Protein AF-A0A3N9XPX1-F1 (afdb_monomer_lite)

InterPro domains:
  IPR000871 Beta-lactamase, class-A [PTHR35333] (6-201)
  IPR012338 Beta-lactamase/transpeptidase-like [G3DSA:3.40.710.10] (4-205)
  IPR012338 Beta-lactamase/transpeptidase-like [SSF56601] (4-201)
  IPR045155 Beta-lactamase class A, catalytic domain [PF13354] (28-200)

Organism: NCBI:txid709868

Foldseek 3Di:
DFDDDDKDQQALVCLLLLLLLLQLPDVVHPDDDDPVLLVLNLCCQQVVDVVSSVVSCVVCVHQVSSVVSCVQLVQPAFHGDSRRRRTIGGFVSLLSSVCLLPPPPGSHHPNSSCSSQVSQQNHDPVQCFFLNLLDDPAFPTKGKGKGKAQDVVLVRWMWIKMWIWIHGAQDIDTGIDTDISHPDPVVNSVVRSVVSNVVVVVVCVVCVPVHHDDD

Secondary structure (DSSP, 8-state):
-------EE-GGGHHHHHHHHHHHT-SSTTPPPPHHHHHHHHIIIII--HHHHHHHHHHTTTHHHHHHHHHHHT-SS-B--SSGGG-EE-HHHHHHHHHHHH-TTSSS-HHHHHHHHHHHHS--GGG--GGGGG--TT--EEEEEEEEEEEGGGTSEEEEEEEEEEE-SS-EEEEEEEEEEESSHHHHHHHHHHHHHHHHHHHHHHTTTS-PPP-

Radius of gyration: 16.58 Å; chains: 1; bounding box: 44×36×45 Å

Sequence (215 aa):
MTVGTKRFETASIVKVNILAALLLRQNPPGKALSSDIRRMAEDMIVSSDNDAAVSLWQRIEGSRGLAAANRAVGLRETKPNKHWGLTTTTAADQLRLLTALTSPTGPLTPPDRTFIMGLMNKVVPEQRWGVTAAREPGNRSIYVKNGWDTVDVDGGRWLVNSIGRIVEAGHDWLIAVLSDHHVSQKEGIRVVEKTATYVLKEMRAATAGDGPAQG

pLDDT: mean 94.94, std 9.02, range [35.56, 98.94]

Structure (mmCIF, N/CA/C/O backbone):
data_AF-A0A3N9XPX1-F1
#
_entry.id   AF-A0A3N9XPX1-F1
#
loop_
_atom_site.group_PDB
_atom_site.id
_atom_site.type_symbol
_atom_site.label_atom_id
_atom_site.label_alt_id
_atom_site.label_comp_id
_atom_site.label_asym_id
_atom_site.label_entity_id
_atom_site.label_seq_id
_atom_site.pdbx_PDB_ins_code
_atom_site.Cartn_x
_atom_site.Cartn_y
_atom_site.Cartn_z
_atom_site.occupancy
_atom_site.B_iso_or_equiv
_atom_site.auth_seq_id
_atom_site.auth_comp_id
_atom_site.auth_asym_id
_atom_site.auth_atom_id
_atom_site.pdbx_PDB_model_num
ATOM 1 N N . MET A 1 1 ? -15.527 -3.103 -7.653 1.00 68.00 1 MET A N 1
ATOM 2 C CA . MET A 1 1 ? -15.216 -3.814 -8.915 1.00 68.00 1 MET A CA 1
ATOM 3 C C . MET A 1 1 ? -13.752 -4.225 -8.895 1.00 68.00 1 MET A C 1
ATOM 5 O O . MET A 1 1 ? -12.935 -3.476 -8.376 1.00 68.00 1 MET A O 1
ATOM 9 N N . THR A 1 2 ? -13.410 -5.392 -9.433 1.00 77.75 2 THR A N 1
ATOM 10 C CA . THR A 1 2 ? -12.015 -5.767 -9.704 1.00 77.75 2 THR A CA 1
ATOM 11 C C . THR A 1 2 ? -11.947 -6.315 -11.118 1.00 77.75 2 THR A C 1
ATOM 13 O O . THR A 1 2 ? -12.822 -7.081 -11.511 1.00 77.75 2 THR A O 1
ATOM 16 N N . VAL A 1 3 ? -10.930 -5.915 -11.875 1.00 79.06 3 VAL A N 1
ATOM 17 C CA . VAL A 1 3 ? -10.690 -6.393 -13.238 1.00 79.06 3 VAL A CA 1
ATOM 18 C C . VAL A 1 3 ? -9.363 -7.138 -13.256 1.00 79.06 3 VAL A C 1
ATOM 20 O O . VAL A 1 3 ? -8.360 -6.633 -12.756 1.00 79.06 3 VAL A O 1
ATOM 23 N N . GLY A 1 4 ? -9.372 -8.340 -13.831 1.00 82.75 4 GLY A N 1
ATOM 24 C CA . GLY A 1 4 ? -8.201 -9.207 -13.924 1.00 82.75 4 GLY A CA 1
ATOM 25 C C . GLY A 1 4 ? -7.927 -10.043 -12.669 1.00 82.75 4 GLY A C 1
ATOM 26 O O . GLY A 1 4 ? -8.365 -9.742 -11.559 1.00 82.75 4 GLY A O 1
ATOM 27 N N . THR A 1 5 ? -7.181 -11.127 -12.873 1.00 89.19 5 THR A N 1
ATOM 28 C CA . THR A 1 5 ? -6.766 -12.090 -11.835 1.00 89.19 5 THR A CA 1
ATOM 29 C C . THR A 1 5 ? -5.250 -12.301 -11.806 1.00 89.19 5 THR A C 1
ATOM 31 O O . THR A 1 5 ? -4.750 -13.118 -11.032 1.00 89.19 5 THR A O 1
ATOM 34 N N . LYS A 1 6 ? -4.509 -11.561 -12.645 1.00 94.31 6 LYS A N 1
ATOM 35 C CA . LYS A 1 6 ? -3.048 -11.629 -12.733 1.00 94.31 6 LYS A CA 1
ATOM 36 C C . LYS A 1 6 ? -2.419 -11.270 -11.385 1.00 94.31 6 LYS A C 1
ATOM 38 O O . LYS A 1 6 ? -2.876 -10.355 -10.694 1.00 94.31 6 LYS A O 1
ATOM 43 N N . ARG A 1 7 ? -1.359 -12.000 -11.032 1.00 95.75 7 ARG A N 1
ATOM 44 C CA . ARG A 1 7 ? -0.487 -11.649 -9.913 1.00 95.75 7 ARG A CA 1
ATOM 45 C C . ARG A 1 7 ? 0.635 -10.733 -10.384 1.00 95.75 7 ARG A C 1
ATOM 47 O O . ARG A 1 7 ? 1.200 -10.958 -11.449 1.00 95.75 7 ARG A O 1
ATOM 54 N N . PHE A 1 8 ? 0.961 -9.755 -9.556 1.00 96.94 8 PHE A N 1
ATOM 55 C CA . PHE A 1 8 ? 2.047 -8.802 -9.760 1.00 96.94 8 PHE A CA 1
ATOM 56 C C . PHE A 1 8 ? 2.971 -8.857 -8.555 1.00 96.94 8 PHE A C 1
ATOM 58 O O . PHE A 1 8 ? 2.486 -9.038 -7.433 1.00 96.94 8 PHE A O 1
ATOM 65 N N . GLU A 1 9 ? 4.273 -8.681 -8.758 1.00 97.75 9 GLU A N 1
ATOM 66 C CA . GLU A 1 9 ? 5.163 -8.385 -7.637 1.00 97.75 9 GLU A CA 1
ATOM 67 C C . GLU A 1 9 ? 4.728 -7.072 -6.983 1.00 97.75 9 GLU A C 1
ATOM 69 O O . GLU A 1 9 ? 4.200 -6.161 -7.619 1.00 97.75 9 GLU A O 1
ATOM 74 N N . THR A 1 10 ? 4.868 -6.984 -5.672 1.00 98.44 10 THR A N 1
ATOM 75 C CA . THR A 1 10 ? 4.368 -5.839 -4.916 1.00 98.44 10 THR A CA 1
ATOM 76 C C . THR A 1 10 ? 5.283 -4.627 -5.015 1.00 98.44 10 THR A C 1
ATOM 78 O O . THR A 1 10 ? 4.807 -3.490 -4.910 1.00 98.44 10 THR A O 1
ATOM 81 N N . ALA A 1 11 ? 6.591 -4.850 -5.164 1.00 98.50 11 ALA A N 1
ATOM 82 C CA . ALA A 1 11 ? 7.601 -3.856 -4.833 1.00 98.50 11 ALA A CA 1
ATOM 83 C C . ALA A 1 11 ? 7.254 -3.202 -3.476 1.00 98.50 11 ALA A C 1
ATOM 85 O O . ALA A 1 11 ? 6.950 -3.888 -2.500 1.00 98.50 11 ALA A O 1
ATOM 86 N N . SER A 1 12 ? 7.229 -1.872 -3.388 1.00 98.75 12 SER A N 1
ATOM 87 C CA . SER A 1 12 ? 7.004 -1.170 -2.117 1.00 98.75 12 SER A CA 1
ATOM 88 C C . SER A 1 12 ? 5.555 -1.128 -1.597 1.00 98.75 12 SER A C 1
ATOM 90 O O . SER A 1 12 ? 5.365 -0.663 -0.472 1.00 98.75 12 SER A O 1
ATOM 92 N N . ILE A 1 13 ? 4.529 -1.626 -2.309 1.00 98.88 13 ILE A N 1
ATOM 93 C CA . ILE A 1 13 ? 3.158 -1.629 -1.739 1.00 98.88 13 ILE A CA 1
ATOM 94 C C . ILE A 1 13 ? 3.009 -2.637 -0.587 1.00 98.88 13 ILE A C 1
ATOM 96 O O . ILE A 1 13 ? 2.210 -2.421 0.323 1.00 98.88 13 ILE A O 1
ATOM 100 N N . VAL A 1 14 ? 3.836 -3.692 -0.547 1.00 98.88 14 VAL A N 1
ATOM 101 C CA . VAL A 1 14 ? 3.833 -4.685 0.546 1.00 98.88 14 VAL A CA 1
ATOM 102 C C . VAL A 1 14 ? 4.189 -4.081 1.898 1.00 98.88 14 VAL A C 1
ATOM 104 O O . VAL A 1 14 ? 3.824 -4.642 2.923 1.00 98.88 14 VAL A O 1
ATOM 107 N N . LYS A 1 15 ? 4.830 -2.909 1.936 1.00 98.94 15 LYS A N 1
ATOM 108 C CA . LYS A 1 15 ? 5.156 -2.201 3.181 1.00 98.94 15 LYS A CA 1
ATOM 109 C C . LYS A 1 15 ? 3.905 -1.891 4.013 1.00 98.94 15 LYS A C 1
ATOM 111 O O . LYS A 1 15 ? 3.951 -1.983 5.238 1.00 98.94 15 LYS A O 1
ATOM 116 N N . VAL A 1 16 ? 2.759 -1.649 3.367 1.00 98.94 16 VAL A N 1
ATOM 117 C CA . VAL A 1 16 ? 1.459 -1.529 4.055 1.00 98.94 16 VAL A CA 1
ATOM 118 C C . VAL A 1 16 ? 1.068 -2.855 4.717 1.00 98.94 16 VAL A C 1
ATOM 120 O O . VAL A 1 16 ? 0.662 -2.881 5.877 1.00 98.94 16 VAL A O 1
ATOM 123 N N . ASN A 1 17 ? 1.251 -3.973 4.012 1.00 98.75 17 ASN A N 1
ATOM 124 C CA . ASN A 1 17 ? 0.972 -5.315 4.522 1.00 98.75 17 ASN A CA 1
ATOM 125 C C . ASN A 1 17 ? 1.942 -5.720 5.651 1.00 98.75 17 ASN A C 1
ATOM 127 O O . ASN A 1 17 ? 1.509 -6.372 6.600 1.00 98.75 17 ASN A O 1
ATOM 131 N N . ILE A 1 18 ? 3.219 -5.323 5.579 1.00 98.94 18 ILE A N 1
ATOM 132 C CA . ILE A 1 18 ? 4.225 -5.526 6.638 1.00 98.94 18 ILE A CA 1
ATOM 133 C C . ILE A 1 18 ? 3.802 -4.792 7.906 1.00 98.94 18 ILE A C 1
ATOM 135 O O . ILE A 1 18 ? 3.804 -5.381 8.988 1.00 98.94 18 ILE A O 1
ATOM 139 N N . LEU A 1 19 ? 3.392 -3.527 7.780 1.00 98.88 19 LEU A N 1
ATOM 140 C CA . LEU A 1 19 ? 2.947 -2.748 8.929 1.00 98.88 19 LEU A CA 1
ATOM 141 C C . LEU A 1 19 ? 1.658 -3.315 9.540 1.00 98.88 19 LEU A C 1
ATOM 143 O O . LEU A 1 19 ? 1.575 -3.464 10.757 1.00 98.88 19 LEU A O 1
ATOM 147 N N . ALA A 1 20 ? 0.687 -3.712 8.713 1.00 98.75 20 ALA A N 1
ATOM 148 C CA . ALA A 1 20 ? -0.511 -4.403 9.189 1.00 98.75 20 ALA A CA 1
ATOM 149 C C . ALA A 1 20 ? -0.164 -5.712 9.920 1.00 98.75 20 ALA A C 1
ATOM 151 O O . ALA A 1 20 ? -0.702 -5.980 10.991 1.00 98.75 20 ALA A O 1
ATOM 152 N N . ALA A 1 21 ? 0.778 -6.501 9.392 1.00 98.75 21 ALA A N 1
ATOM 153 C CA . ALA A 1 21 ? 1.238 -7.732 10.027 1.00 98.75 21 ALA A CA 1
ATOM 154 C C . ALA A 1 21 ? 1.889 -7.482 11.393 1.00 98.75 21 ALA A C 1
ATOM 156 O O . ALA A 1 21 ? 1.670 -8.250 12.327 1.00 98.75 21 ALA A O 1
ATOM 157 N N . LEU A 1 22 ? 2.666 -6.407 11.528 1.00 98.62 22 LEU A N 1
ATOM 158 C CA . LEU A 1 22 ? 3.281 -6.019 12.794 1.00 98.62 22 LEU A CA 1
ATOM 159 C C . LEU A 1 22 ? 2.232 -5.685 13.861 1.00 98.62 22 LEU A C 1
ATOM 161 O O . LEU A 1 22 ? 2.364 -6.131 14.999 1.00 98.62 22 LEU A O 1
ATOM 165 N N . LEU A 1 23 ? 1.192 -4.934 13.491 1.00 98.56 23 LEU A N 1
ATOM 166 C CA . LEU A 1 23 ? 0.117 -4.534 14.404 1.00 98.56 23 LEU A CA 1
ATOM 167 C C . LEU A 1 23 ? -0.776 -5.721 14.794 1.00 98.56 23 LEU A C 1
ATOM 169 O O . LEU A 1 23 ? -1.052 -5.918 15.972 1.00 98.56 23 LEU A O 1
ATOM 173 N N . LEU A 1 24 ? -1.131 -6.592 13.842 1.00 98.06 24 LEU A N 1
ATOM 174 C CA . LEU A 1 24 ? -1.936 -7.797 14.105 1.00 98.06 24 LEU A CA 1
ATOM 175 C C . LEU A 1 24 ? -1.268 -8.799 15.059 1.00 98.06 24 LEU A C 1
ATOM 177 O O . LEU A 1 24 ? -1.943 -9.651 15.629 1.00 98.06 24 LEU A O 1
ATOM 181 N N . ARG A 1 25 ? 0.056 -8.727 15.226 1.00 95.88 25 ARG A N 1
ATOM 182 C CA . ARG A 1 25 ? 0.815 -9.595 16.139 1.00 95.88 25 ARG A CA 1
ATOM 183 C C . ARG A 1 25 ? 0.873 -9.071 17.572 1.00 95.88 25 ARG A C 1
ATOM 185 O O . ARG A 1 25 ? 1.449 -9.738 18.431 1.00 95.88 25 ARG A O 1
ATOM 192 N N . GLN A 1 26 ? 0.352 -7.877 17.837 1.00 95.00 26 GLN A N 1
ATOM 193 C CA . GLN A 1 26 ? 0.389 -7.304 19.173 1.00 95.00 26 GLN A CA 1
ATOM 194 C C . GLN A 1 26 ? -0.490 -8.093 20.141 1.00 95.00 26 GLN A C 1
ATOM 196 O O . GLN A 1 26 ? -1.633 -8.431 19.841 1.00 95.00 26 GLN A O 1
ATOM 201 N N . ASN A 1 27 ? 0.051 -8.339 21.331 1.00 90.50 27 ASN A N 1
ATOM 202 C CA . ASN A 1 27 ? -0.686 -8.899 22.450 1.00 90.50 27 ASN A CA 1
ATOM 203 C C . ASN A 1 27 ? -0.427 -8.036 23.704 1.00 90.50 27 ASN A C 1
ATOM 205 O O . ASN A 1 27 ? 0.726 -7.953 24.144 1.00 90.50 27 ASN A O 1
ATOM 209 N N . PRO A 1 28 ? -1.446 -7.360 24.265 1.00 92.56 28 PRO A N 1
ATOM 210 C CA . PRO A 1 28 ? -2.813 -7.257 23.742 1.00 92.56 28 PRO A CA 1
ATOM 211 C C . PRO A 1 28 ? -2.881 -6.487 22.400 1.00 92.56 28 PRO A C 1
ATOM 213 O O . PRO A 1 28 ? -1.976 -5.692 22.119 1.00 92.56 28 PRO A O 1
ATOM 216 N N . PRO A 1 29 ? -3.929 -6.694 21.576 1.00 92.62 29 PRO A N 1
ATOM 217 C CA . PRO A 1 29 ? -4.156 -5.921 20.350 1.00 92.62 29 PRO A CA 1
ATOM 218 C C . PRO A 1 29 ? -4.273 -4.411 20.609 1.00 92.62 29 PRO A C 1
ATOM 220 O O . PRO A 1 29 ? -4.786 -3.998 21.650 1.00 92.62 29 PRO A O 1
ATOM 223 N N . GLY A 1 30 ? -3.826 -3.579 19.662 1.00 90.69 30 GLY A N 1
ATOM 224 C CA . GLY A 1 30 ? -3.916 -2.114 19.752 1.00 90.69 30 GLY A CA 1
ATOM 225 C C . GLY A 1 30 ? -2.952 -1.474 20.757 1.00 90.69 30 GLY A C 1
ATOM 226 O O . GLY A 1 30 ? -3.077 -0.290 21.085 1.00 90.69 30 GLY A O 1
ATOM 227 N N . LYS A 1 31 ? -1.978 -2.237 21.267 1.00 92.69 31 LYS A N 1
ATOM 228 C CA . LYS A 1 31 ? -0.920 -1.712 22.132 1.00 92.69 31 LYS A CA 1
ATOM 229 C C . LYS A 1 31 ? -0.096 -0.674 21.366 1.00 92.69 31 LYS A C 1
ATOM 231 O O . LYS A 1 31 ? 0.306 -0.880 20.225 1.00 92.69 31 LYS A O 1
ATOM 236 N N . ALA A 1 32 ? 0.244 0.439 22.010 1.00 90.44 32 ALA A N 1
ATOM 237 C CA . ALA A 1 32 ? 1.127 1.417 21.385 1.00 90.44 32 ALA A CA 1
ATOM 238 C C . ALA A 1 32 ? 2.494 0.790 21.034 1.00 90.44 32 ALA A C 1
ATOM 240 O O . ALA A 1 32 ? 3.163 0.194 21.881 1.00 90.44 32 ALA A O 1
ATOM 241 N N . LEU A 1 33 ? 2.910 0.943 19.773 1.00 95.50 33 LEU A N 1
ATOM 242 C CA . LEU A 1 33 ? 4.276 0.648 19.338 1.00 95.50 33 LEU A CA 1
ATOM 243 C C . LEU A 1 33 ? 5.271 1.576 20.051 1.00 95.50 33 LEU A C 1
ATOM 245 O O . LEU A 1 33 ? 4.953 2.741 20.300 1.00 95.50 33 LEU A O 1
ATOM 249 N N . SER A 1 34 ? 6.481 1.080 20.328 1.00 96.81 34 SER A N 1
ATOM 250 C CA . SER A 1 34 ? 7.561 1.929 20.842 1.00 96.81 34 SER A CA 1
ATOM 251 C C . SER A 1 34 ? 7.915 3.034 19.842 1.00 96.81 34 SER A C 1
ATOM 253 O O . SER A 1 34 ? 7.663 2.906 18.640 1.00 96.81 34 SER A O 1
ATOM 255 N N . SER A 1 35 ? 8.524 4.113 20.335 1.00 97.62 35 SER A N 1
ATOM 256 C CA . SER A 1 35 ? 8.960 5.253 19.518 1.00 97.62 35 SER A CA 1
ATOM 257 C C . SER A 1 35 ? 9.829 4.827 18.331 1.00 97.62 35 SER A C 1
ATOM 259 O O . SER A 1 35 ? 9.584 5.268 17.212 1.00 97.62 35 SER A O 1
ATOM 261 N N . ASP A 1 36 ? 10.780 3.915 18.542 1.00 98.19 36 ASP A N 1
ATOM 262 C CA . ASP A 1 36 ? 11.659 3.425 17.474 1.00 98.19 36 ASP A CA 1
ATOM 263 C C . ASP A 1 36 ? 10.908 2.654 16.390 1.00 98.19 36 ASP A C 1
ATOM 265 O O . ASP A 1 36 ? 11.167 2.834 15.203 1.00 98.19 36 ASP A O 1
ATOM 269 N N . ILE A 1 37 ? 9.944 1.813 16.779 1.00 98.38 37 ILE A N 1
ATOM 270 C CA . ILE A 1 37 ? 9.145 1.063 15.807 1.00 98.38 37 ILE A CA 1
ATOM 271 C C . ILE A 1 37 ? 8.214 2.003 15.040 1.00 98.38 37 ILE A C 1
ATOM 273 O O . ILE A 1 37 ? 8.016 1.817 13.841 1.00 98.38 37 ILE A O 1
ATOM 277 N N . ARG A 1 38 ? 7.674 3.033 15.701 1.00 98.62 38 ARG A N 1
ATOM 278 C CA . ARG A 1 38 ? 6.880 4.070 15.033 1.00 98.62 38 ARG A CA 1
ATOM 279 C C . ARG A 1 38 ? 7.703 4.855 14.018 1.00 98.62 38 ARG A C 1
ATOM 281 O O . ARG A 1 38 ? 7.211 5.040 12.913 1.00 98.62 38 ARG A O 1
ATOM 288 N N . ARG A 1 39 ? 8.937 5.242 14.361 1.00 98.75 39 ARG A N 1
ATOM 289 C CA . ARG A 1 39 ? 9.862 5.919 13.438 1.00 98.75 39 ARG A CA 1
ATOM 290 C C . ARG A 1 39 ? 10.163 5.051 12.216 1.00 98.75 39 ARG A C 1
ATOM 292 O O . ARG A 1 39 ? 9.936 5.491 11.103 1.00 98.75 39 ARG A O 1
ATOM 299 N N . MET A 1 40 ? 10.525 3.779 12.416 1.00 98.88 40 MET A N 1
ATOM 300 C CA . MET A 1 40 ? 10.728 2.848 11.294 1.00 98.88 40 MET A CA 1
ATOM 301 C C . MET A 1 40 ? 9.464 2.669 10.440 1.00 98.88 40 MET A C 1
ATOM 303 O O . MET A 1 40 ? 9.548 2.566 9.222 1.00 98.88 40 MET A O 1
ATOM 307 N N . ALA A 1 41 ? 8.279 2.615 11.052 1.00 98.88 41 ALA A N 1
ATOM 308 C CA . ALA A 1 41 ? 7.030 2.522 10.300 1.00 98.88 41 ALA A CA 1
ATOM 309 C C . ALA A 1 41 ? 6.769 3.793 9.479 1.00 98.88 41 ALA A C 1
ATOM 311 O O . ALA A 1 41 ? 6.312 3.695 8.340 1.00 98.88 41 ALA A O 1
ATOM 312 N N . GLU A 1 42 ? 7.076 4.962 10.041 1.00 98.88 42 GLU A N 1
ATOM 313 C CA . GLU A 1 42 ? 7.002 6.245 9.351 1.00 98.88 42 GLU A CA 1
ATOM 314 C C . GLU A 1 42 ? 7.962 6.287 8.163 1.00 98.88 42 GLU A C 1
ATOM 316 O O . GLU A 1 42 ? 7.485 6.439 7.043 1.00 98.88 42 GLU A O 1
ATOM 321 N N . ASP A 1 43 ? 9.253 6.020 8.360 1.00 98.88 43 ASP A N 1
ATOM 322 C CA . ASP A 1 43 ? 10.254 5.982 7.284 1.00 98.88 43 ASP A CA 1
ATOM 323 C C . ASP A 1 43 ? 9.850 4.979 6.181 1.00 98.88 43 ASP A C 1
ATOM 325 O O . ASP A 1 43 ? 9.818 5.287 4.986 1.00 98.88 43 ASP A O 1
ATOM 329 N N . MET A 1 44 ? 9.416 3.778 6.575 1.00 98.88 44 MET A N 1
ATOM 330 C CA . MET A 1 44 ? 8.988 2.738 5.640 1.00 98.88 44 MET A CA 1
ATOM 331 C C . MET A 1 44 ? 7.757 3.145 4.810 1.00 98.88 44 MET A C 1
ATOM 333 O O . MET A 1 44 ? 7.653 2.769 3.642 1.00 98.88 44 MET A O 1
ATOM 337 N N . ILE A 1 45 ? 6.781 3.855 5.377 1.00 98.94 45 ILE A N 1
ATOM 338 C CA . ILE A 1 45 ? 5.548 4.200 4.652 1.00 98.94 45 ILE A CA 1
ATOM 339 C C . ILE A 1 45 ? 5.675 5.541 3.930 1.00 98.94 45 ILE A C 1
ATOM 341 O O . ILE A 1 45 ? 5.322 5.615 2.753 1.00 98.94 45 ILE A O 1
ATOM 345 N N . VAL A 1 46 ? 6.176 6.571 4.614 1.00 98.88 46 VAL A N 1
ATOM 346 C CA . VAL A 1 46 ? 6.165 7.972 4.175 1.00 98.88 46 VAL A CA 1
ATOM 347 C C . VAL A 1 46 ? 7.206 8.239 3.094 1.00 98.88 46 VAL A C 1
ATOM 349 O O . VAL A 1 46 ? 6.861 8.822 2.066 1.00 98.88 46 VAL A O 1
ATOM 352 N N . SER A 1 47 ? 8.447 7.789 3.290 1.00 98.50 47 SER A N 1
ATOM 353 C CA . SER A 1 47 ? 9.544 7.935 2.320 1.00 98.50 47 SER A CA 1
ATOM 354 C C . SER A 1 47 ? 9.873 6.632 1.591 1.00 98.50 47 SER A C 1
ATOM 356 O O . SER A 1 47 ? 10.654 6.634 0.640 1.00 98.50 47 SER A O 1
ATOM 358 N N . SER A 1 48 ? 9.212 5.526 1.951 1.00 98.56 48 SER A N 1
ATOM 359 C CA . SER A 1 48 ? 9.442 4.212 1.348 1.00 98.56 48 SER A CA 1
ATOM 360 C C . SER A 1 48 ? 10.840 3.658 1.637 1.00 98.56 48 SER A C 1
ATOM 362 O O . SER A 1 48 ? 11.375 2.914 0.814 1.00 98.56 48 SER A O 1
ATOM 364 N N . ASP A 1 49 ? 11.396 3.960 2.811 1.00 98.81 49 ASP A N 1
ATOM 365 C CA . ASP A 1 49 ? 12.711 3.490 3.247 1.00 98.81 49 ASP A CA 1
ATOM 366 C C . ASP A 1 49 ? 12.800 1.949 3.269 1.00 98.81 49 ASP A C 1
ATOM 368 O O . ASP A 1 49 ? 11.882 1.251 3.721 1.00 98.81 49 ASP A O 1
ATOM 372 N N . ASN A 1 50 ? 13.885 1.406 2.713 1.00 98.69 50 ASN A N 1
ATOM 373 C CA . ASN A 1 50 ? 14.082 -0.037 2.568 1.00 98.69 50 ASN A CA 1
ATOM 374 C C . ASN A 1 50 ? 14.722 -0.679 3.804 1.00 98.69 50 ASN A C 1
ATOM 376 O O . ASN A 1 50 ? 14.386 -1.822 4.115 1.00 98.69 50 ASN A O 1
ATOM 380 N N . ASP A 1 51 ? 15.578 0.031 4.535 1.00 98.75 51 ASP A N 1
ATOM 381 C CA . ASP A 1 51 ? 16.257 -0.497 5.723 1.00 98.75 51 ASP A CA 1
ATOM 382 C C . ASP A 1 51 ? 15.280 -0.610 6.898 1.00 98.75 51 ASP A C 1
ATOM 384 O O . ASP A 1 51 ? 15.235 -1.622 7.611 1.00 98.75 51 ASP A O 1
ATOM 388 N N . ALA A 1 52 ? 14.396 0.378 7.034 1.00 98.88 52 ALA A N 1
ATOM 389 C CA . ALA A 1 52 ? 13.244 0.322 7.916 1.00 98.88 52 ALA A CA 1
ATOM 390 C C . ALA A 1 52 ? 12.318 -0.843 7.535 1.00 98.88 52 ALA A C 1
ATOM 392 O O . ALA A 1 52 ? 11.872 -1.594 8.407 1.00 98.88 52 ALA A O 1
ATOM 393 N N . ALA A 1 53 ? 12.082 -1.067 6.236 1.00 98.81 53 ALA A N 1
ATOM 394 C CA . ALA A 1 53 ? 11.281 -2.196 5.771 1.00 98.81 53 ALA A CA 1
ATOM 395 C C . ALA A 1 53 ? 11.911 -3.549 6.113 1.00 98.81 53 ALA A C 1
ATOM 397 O O . ALA A 1 53 ? 11.206 -4.434 6.593 1.00 98.81 53 ALA A O 1
ATOM 398 N N . VAL A 1 54 ? 13.226 -3.711 5.932 1.00 98.75 54 VAL A N 1
ATOM 399 C CA . VAL A 1 54 ? 13.963 -4.921 6.333 1.00 98.75 54 VAL A CA 1
ATOM 400 C C . VAL A 1 54 ? 13.858 -5.142 7.841 1.00 98.75 54 VAL A C 1
ATOM 402 O O . VAL A 1 54 ? 13.549 -6.252 8.281 1.00 98.75 54 VAL A O 1
ATOM 405 N N . SER A 1 55 ? 14.033 -4.088 8.636 1.00 98.75 55 SER A N 1
ATOM 406 C CA . SER A 1 55 ? 13.943 -4.156 10.097 1.00 98.75 55 SER A CA 1
ATOM 407 C C . SER A 1 55 ? 12.551 -4.593 10.568 1.00 98.75 55 SER A C 1
ATOM 409 O O . SER A 1 55 ? 12.412 -5.467 11.430 1.00 98.75 55 SER A O 1
ATOM 411 N N . LEU A 1 56 ? 11.489 -4.034 9.982 1.00 98.81 56 LEU A N 1
ATOM 412 C CA . LEU A 1 56 ? 10.111 -4.408 10.312 1.00 98.81 56 LEU A CA 1
ATOM 413 C C . LEU A 1 56 ? 9.722 -5.783 9.744 1.00 98.81 56 LEU A C 1
ATOM 415 O O . LEU A 1 56 ? 9.005 -6.534 10.407 1.00 98.81 56 LEU A O 1
ATOM 419 N N . TRP A 1 57 ? 10.244 -6.160 8.575 1.00 98.81 57 TRP A N 1
ATOM 420 C CA . TRP A 1 57 ? 10.096 -7.493 7.985 1.00 98.81 57 TRP A CA 1
ATOM 421 C C . TRP A 1 57 ? 10.644 -8.587 8.905 1.00 98.81 57 TRP A C 1
ATOM 423 O O . TRP A 1 57 ? 9.976 -9.589 9.160 1.00 98.81 57 TRP A O 1
ATOM 433 N N . GLN A 1 58 ? 11.835 -8.382 9.468 1.00 98.44 58 GLN A N 1
ATOM 434 C CA . GLN A 1 58 ? 12.431 -9.316 10.425 1.00 98.44 58 GLN A CA 1
ATOM 435 C C . GLN A 1 58 ? 11.594 -9.435 11.704 1.00 98.44 58 GLN A C 1
ATOM 437 O O . GLN A 1 58 ? 11.394 -10.538 12.208 1.00 98.44 58 GLN A O 1
ATOM 442 N N . ARG A 1 59 ? 11.029 -8.325 12.196 1.00 98.06 59 ARG A N 1
ATOM 443 C CA . ARG A 1 59 ? 10.168 -8.312 13.395 1.00 98.06 59 ARG A CA 1
ATOM 444 C C . ARG A 1 59 ? 8.869 -9.088 13.228 1.00 98.06 59 ARG A C 1
ATOM 446 O O . ARG A 1 59 ? 8.360 -9.628 14.208 1.00 98.06 59 ARG A O 1
ATOM 453 N N . ILE A 1 60 ? 8.336 -9.166 12.010 1.00 98.44 60 ILE A N 1
ATOM 454 C CA . ILE A 1 60 ? 7.198 -10.042 11.716 1.00 98.44 60 ILE A CA 1
ATOM 455 C C . ILE A 1 60 ? 7.635 -11.481 11.417 1.00 98.44 60 ILE A C 1
ATOM 457 O O . ILE A 1 60 ? 6.788 -12.304 11.102 1.00 98.44 60 ILE A O 1
ATOM 461 N N . GLU A 1 61 ? 8.916 -11.828 11.556 1.00 98.38 61 GLU A N 1
ATOM 462 C CA . GLU A 1 61 ? 9.469 -13.150 11.221 1.00 98.38 61 GLU A CA 1
ATOM 463 C C . GLU A 1 61 ? 9.334 -13.465 9.720 1.00 98.38 61 GLU A C 1
ATOM 465 O O . GLU A 1 61 ? 9.052 -14.593 9.300 1.00 98.38 61 GLU A O 1
ATOM 470 N N . GLY A 1 62 ? 9.503 -12.422 8.906 1.00 98.50 62 GLY A N 1
ATOM 471 C CA . GLY A 1 62 ? 9.498 -12.462 7.454 1.00 98.50 62 GLY A CA 1
ATOM 472 C C . GLY A 1 62 ? 8.224 -13.055 6.856 1.00 98.50 62 GLY A C 1
ATOM 473 O O . GLY A 1 62 ? 7.102 -12.756 7.280 1.00 98.50 62 GLY A O 1
ATOM 474 N N . SER A 1 63 ? 8.402 -13.943 5.874 1.00 98.62 63 SER A N 1
ATOM 475 C CA . SER A 1 63 ? 7.306 -14.554 5.116 1.00 98.62 63 SER A CA 1
ATOM 476 C C . SER A 1 63 ? 6.278 -15.248 6.001 1.00 98.62 63 SER A C 1
ATOM 478 O O . SER A 1 63 ? 5.097 -15.277 5.656 1.00 98.62 63 SER A O 1
ATOM 480 N N . ARG A 1 64 ? 6.696 -15.791 7.154 1.00 98.50 64 ARG A N 1
ATOM 481 C CA . ARG A 1 64 ? 5.790 -16.490 8.069 1.00 98.50 64 ARG A CA 1
ATOM 482 C C . ARG A 1 64 ? 4.787 -15.534 8.710 1.00 98.50 64 ARG A C 1
ATOM 484 O O . ARG A 1 64 ? 3.598 -15.855 8.733 1.00 98.50 64 ARG A O 1
ATOM 491 N N . GLY A 1 65 ? 5.228 -14.377 9.206 1.00 98.62 65 GLY A N 1
ATOM 492 C CA . GLY A 1 65 ? 4.297 -13.393 9.760 1.00 98.62 65 GLY A CA 1
ATOM 493 C C . GLY A 1 65 ? 3.462 -12.711 8.701 1.00 98.62 65 GLY A C 1
ATOM 494 O O . GLY A 1 65 ? 2.274 -12.508 8.939 1.00 98.62 65 GLY A O 1
ATOM 495 N N . LEU A 1 66 ? 4.025 -12.436 7.519 1.00 98.81 66 LEU A N 1
ATOM 496 C CA . LEU A 1 66 ? 3.223 -11.899 6.420 1.00 98.81 66 LEU A CA 1
ATOM 497 C C . LEU A 1 66 ? 2.124 -12.896 6.019 1.00 98.81 66 LEU A C 1
ATOM 499 O O . LEU A 1 66 ? 0.967 -12.515 5.910 1.00 98.81 66 LEU A O 1
ATOM 503 N N . ALA A 1 67 ? 2.438 -14.192 5.910 1.00 98.81 67 ALA A N 1
ATOM 504 C CA . ALA A 1 67 ? 1.441 -15.229 5.633 1.00 98.81 67 ALA A CA 1
ATOM 505 C C . ALA A 1 67 ? 0.359 -15.326 6.723 1.00 98.81 67 ALA A C 1
ATOM 507 O O . ALA A 1 67 ? -0.809 -15.555 6.410 1.00 98.81 67 ALA A O 1
ATOM 508 N N . ALA A 1 68 ? 0.725 -15.169 8.000 1.00 98.56 68 ALA A N 1
ATOM 509 C CA . ALA A 1 68 ? -0.239 -15.148 9.099 1.00 98.56 68 ALA A CA 1
ATOM 510 C C . ALA A 1 68 ? -1.183 -13.940 9.009 1.00 98.56 68 ALA A C 1
ATOM 512 O O . ALA A 1 68 ? -2.398 -14.109 9.110 1.00 98.56 68 ALA A O 1
ATOM 513 N N . ALA A 1 69 ? -0.643 -12.753 8.733 1.00 98.56 69 ALA A N 1
ATOM 514 C CA . ALA A 1 69 ? -1.434 -11.548 8.511 1.00 98.56 69 ALA A CA 1
ATOM 515 C C . ALA A 1 69 ? -2.350 -11.679 7.286 1.00 98.56 69 ALA A C 1
ATOM 517 O O . ALA A 1 69 ? -3.527 -11.340 7.361 1.00 98.56 69 ALA A O 1
ATOM 518 N N . ASN A 1 70 ? -1.850 -12.257 6.189 1.00 98.69 70 ASN A N 1
ATOM 519 C CA . ASN A 1 70 ? -2.640 -12.516 4.987 1.00 98.69 70 ASN A CA 1
ATOM 520 C C . ASN A 1 70 ? -3.854 -13.396 5.298 1.00 98.69 70 ASN A C 1
ATOM 522 O O . ASN A 1 70 ? -4.949 -13.102 4.830 1.00 98.69 70 ASN A O 1
ATOM 526 N N . ARG A 1 71 ? -3.703 -14.432 6.136 1.00 98.50 71 ARG A N 1
ATOM 527 C CA . ARG A 1 71 ? -4.841 -15.252 6.585 1.00 98.50 71 ARG A CA 1
ATOM 528 C C . ARG A 1 71 ? -5.838 -14.454 7.425 1.00 98.50 71 ARG A C 1
ATOM 530 O O . ARG A 1 71 ? -7.031 -14.578 7.183 1.00 98.50 71 ARG A O 1
ATOM 537 N N . ALA A 1 72 ? -5.361 -13.633 8.360 1.00 97.62 72 ALA A N 1
ATOM 538 C CA . ALA A 1 72 ? -6.221 -12.816 9.220 1.00 97.62 72 ALA A CA 1
ATOM 539 C C . ALA A 1 72 ? -7.020 -11.758 8.436 1.00 97.62 72 ALA A C 1
ATOM 541 O O . ALA A 1 72 ? -8.178 -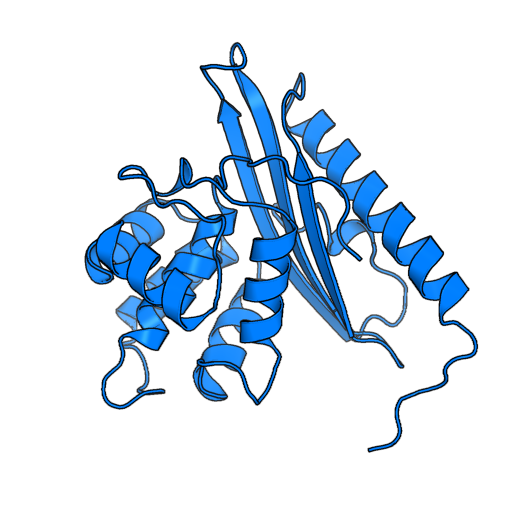11.503 8.745 1.00 97.62 72 ALA A O 1
ATOM 542 N N . VAL A 1 73 ? -6.414 -11.165 7.404 1.00 97.75 73 VAL A N 1
ATOM 543 C CA . VAL A 1 73 ? -7.037 -10.144 6.540 1.00 97.75 73 VAL A CA 1
ATOM 544 C C . VAL A 1 73 ? -7.854 -10.767 5.396 1.00 97.75 73 VAL A C 1
ATOM 546 O O . VAL A 1 73 ? -8.734 -10.122 4.834 1.00 97.75 73 VAL A O 1
ATOM 549 N N . GLY A 1 74 ? -7.591 -12.027 5.039 1.00 97.88 74 GLY A N 1
ATOM 550 C CA . GLY A 1 74 ? -8.243 -12.709 3.918 1.00 97.88 74 GLY A CA 1
ATOM 551 C C . GLY A 1 74 ? -7.577 -12.470 2.556 1.00 97.88 74 GLY A C 1
ATOM 552 O O . GLY A 1 74 ? -8.251 -12.547 1.529 1.00 97.88 74 GLY A O 1
ATOM 553 N N . LEU A 1 75 ? -6.266 -12.205 2.528 1.00 98.25 75 LEU A N 1
ATOM 554 C CA . LEU A 1 75 ? -5.453 -12.049 1.315 1.00 98.25 75 LEU A CA 1
ATOM 555 C C . LEU A 1 75 ? -5.053 -13.424 0.759 1.00 98.25 75 LEU A C 1
ATOM 557 O O . LEU A 1 75 ? -3.995 -13.969 1.082 1.00 98.25 75 LEU A O 1
ATOM 561 N N . ARG A 1 76 ? -5.943 -14.034 -0.027 1.00 96.06 76 ARG A N 1
ATOM 562 C CA . ARG A 1 76 ? -5.820 -15.436 -0.477 1.00 96.06 76 ARG A CA 1
ATOM 563 C C . ARG A 1 76 ? -4.773 -15.621 -1.576 1.00 96.06 76 ARG A C 1
ATOM 565 O O . ARG A 1 76 ? -4.119 -16.667 -1.663 1.00 96.06 76 ARG A O 1
ATOM 572 N N . GLU A 1 77 ? -4.585 -14.589 -2.384 1.00 97.81 77 GLU A N 1
ATOM 573 C CA . GLU A 1 77 ? -3.750 -14.598 -3.579 1.00 97.81 77 GLU A CA 1
ATOM 574 C C . GLU A 1 77 ? -2.384 -13.947 -3.365 1.00 97.81 77 GLU A C 1
ATOM 576 O O . GLU A 1 77 ? -1.491 -14.143 -4.189 1.00 97.81 77 GLU A O 1
ATOM 581 N N . THR A 1 78 ? -2.201 -13.240 -2.249 1.00 98.56 78 THR A N 1
ATOM 582 C CA . THR A 1 78 ? -0.925 -12.650 -1.850 1.00 98.56 78 THR A CA 1
ATOM 583 C C . THR A 1 78 ? 0.028 -13.724 -1.335 1.00 98.56 78 THR A C 1
ATOM 585 O O . THR A 1 78 ? -0.218 -14.343 -0.294 1.00 98.56 78 THR A O 1
ATOM 588 N N . LYS A 1 79 ? 1.132 -13.949 -2.055 1.00 98.56 79 LYS A N 1
ATOM 589 C CA . LYS A 1 79 ? 2.137 -14.977 -1.749 1.00 98.56 79 LYS A CA 1
ATOM 590 C C . LYS A 1 79 ? 3.450 -14.323 -1.300 1.00 98.56 79 LYS A C 1
ATOM 592 O O . LYS A 1 79 ? 4.131 -13.726 -2.137 1.00 98.56 79 LYS A O 1
ATOM 597 N N . PRO A 1 80 ? 3.808 -14.421 -0.004 1.00 98.50 80 PRO A N 1
ATOM 598 C CA . PRO A 1 80 ? 5.050 -13.859 0.518 1.00 98.50 80 PRO A CA 1
ATOM 599 C C . PRO A 1 80 ? 6.291 -14.446 -0.153 1.00 98.50 80 PRO A C 1
ATOM 601 O O . PRO A 1 80 ? 6.369 -15.654 -0.378 1.00 98.50 80 PRO A O 1
ATOM 604 N N . ASN A 1 81 ? 7.291 -13.601 -0.381 1.00 97.94 81 ASN A N 1
ATOM 605 C CA . ASN A 1 81 ? 8.623 -13.997 -0.828 1.00 97.94 81 ASN A CA 1
ATOM 606 C C . ASN A 1 81 ? 9.658 -13.655 0.257 1.00 97.94 81 ASN A C 1
ATOM 608 O O . ASN A 1 81 ? 9.462 -12.712 1.021 1.00 97.94 81 ASN A O 1
ATOM 612 N N . LYS A 1 82 ? 10.760 -14.417 0.335 1.00 96.31 82 LYS A N 1
ATOM 613 C CA . LYS A 1 82 ? 11.869 -14.140 1.270 1.00 96.31 82 LYS A CA 1
ATOM 614 C C . LYS A 1 82 ? 12.440 -12.727 1.083 1.00 96.31 82 LYS A C 1
ATOM 616 O O . LYS A 1 82 ? 12.812 -12.086 2.064 1.00 96.31 82 LYS A O 1
ATOM 621 N N . HIS A 1 83 ? 12.453 -12.245 -0.159 1.00 96.25 83 HIS A N 1
ATOM 622 C CA . HIS A 1 83 ? 12.685 -10.851 -0.506 1.00 96.25 83 HIS A CA 1
ATOM 623 C C . HIS A 1 83 ? 11.328 -10.157 -0.537 1.00 96.25 83 HIS A C 1
ATOM 625 O O . HIS A 1 83 ? 10.542 -10.381 -1.454 1.00 96.25 83 HIS A O 1
ATOM 631 N N . TRP A 1 84 ? 11.036 -9.346 0.481 1.00 97.69 84 TRP A N 1
ATOM 632 C CA . TRP A 1 84 ? 9.692 -8.812 0.714 1.00 97.69 84 TRP A CA 1
ATOM 633 C C . TRP A 1 84 ? 9.077 -8.141 -0.526 1.00 97.69 84 TRP A C 1
ATOM 635 O O . TRP A 1 84 ? 7.892 -8.348 -0.776 1.00 97.69 84 TRP A O 1
ATOM 645 N N . GLY A 1 85 ? 9.870 -7.420 -1.331 1.00 96.12 85 GLY A N 1
ATOM 646 C CA . GLY A 1 85 ? 9.402 -6.714 -2.534 1.00 96.12 85 GLY A CA 1
ATOM 647 C C . GLY A 1 85 ? 8.903 -7.640 -3.645 1.00 96.12 85 GLY A C 1
ATOM 648 O O . GLY A 1 85 ? 7.937 -7.304 -4.330 1.00 96.12 85 GLY A O 1
ATOM 649 N N . LEU A 1 86 ? 9.473 -8.847 -3.729 1.00 97.44 86 LEU A N 1
ATOM 650 C CA . LEU A 1 86 ? 9.087 -9.906 -4.669 1.00 97.44 86 LEU A CA 1
ATOM 651 C C . LEU A 1 86 ? 7.865 -10.710 -4.187 1.00 97.44 86 LEU A C 1
ATOM 653 O O . LEU A 1 86 ? 7.509 -11.736 -4.769 1.00 97.44 86 LEU A O 1
ATOM 657 N N . THR A 1 87 ? 7.228 -10.296 -3.084 1.00 98.56 87 THR A N 1
ATOM 658 C CA . THR A 1 87 ? 5.900 -10.805 -2.716 1.00 98.56 87 THR A CA 1
ATOM 659 C C . THR A 1 87 ? 4.965 -10.548 -3.886 1.00 98.56 87 THR A C 1
ATOM 661 O O . THR A 1 87 ? 4.963 -9.455 -4.440 1.00 98.56 87 THR A O 1
ATOM 664 N N . THR A 1 88 ? 4.156 -11.533 -4.266 1.00 98.56 88 THR A N 1
ATOM 665 C CA . THR A 1 88 ? 3.171 -11.341 -5.337 1.00 98.56 88 THR A CA 1
ATOM 666 C C . THR A 1 88 ? 1.783 -11.126 -4.759 1.00 98.56 88 THR A C 1
ATOM 668 O O . THR A 1 88 ? 1.468 -11.647 -3.691 1.00 98.56 88 THR A O 1
ATOM 671 N N . THR A 1 89 ? 0.942 -10.350 -5.436 1.00 98.75 89 THR A N 1
ATOM 672 C CA . THR A 1 89 ? -0.430 -10.038 -5.010 1.00 98.75 89 THR A CA 1
ATOM 673 C C . THR A 1 89 ? -1.352 -9.805 -6.206 1.00 98.75 89 THR A C 1
ATOM 675 O O . THR A 1 89 ? -0.901 -9.786 -7.346 1.00 98.75 89 THR A O 1
ATOM 678 N N . THR A 1 90 ? -2.646 -9.614 -5.954 1.00 98.56 90 THR A N 1
ATOM 679 C CA . THR A 1 90 ? -3.650 -9.233 -6.959 1.00 98.56 90 THR A CA 1
ATOM 680 C C . THR A 1 90 ? -4.317 -7.919 -6.566 1.00 98.56 90 THR A C 1
ATOM 682 O O . THR A 1 90 ? -4.336 -7.555 -5.389 1.00 98.56 90 THR A O 1
ATOM 685 N N . ALA A 1 91 ? -4.941 -7.229 -7.526 1.00 98.19 91 ALA A N 1
ATOM 686 C CA . ALA A 1 91 ? -5.725 -6.029 -7.230 1.00 98.19 91 ALA A CA 1
ATOM 687 C C . ALA A 1 91 ? -6.862 -6.315 -6.225 1.00 98.19 91 ALA A C 1
ATOM 689 O O . ALA A 1 91 ? -7.125 -5.500 -5.345 1.00 98.19 91 ALA A O 1
ATOM 690 N N . ALA A 1 92 ? -7.483 -7.502 -6.295 1.00 98.31 92 ALA A N 1
ATOM 691 C CA . ALA A 1 92 ? -8.521 -7.926 -5.353 1.00 98.31 92 ALA A CA 1
ATOM 692 C C . ALA A 1 92 ? -8.003 -7.996 -3.909 1.00 98.31 92 ALA A C 1
ATOM 694 O O . ALA A 1 92 ? -8.670 -7.541 -2.983 1.00 98.31 92 ALA A O 1
ATOM 695 N N . ASP A 1 93 ? -6.811 -8.556 -3.707 1.00 98.69 93 ASP A N 1
ATOM 696 C CA . ASP A 1 93 ? -6.209 -8.641 -2.378 1.00 98.69 93 ASP A CA 1
ATOM 697 C C . ASP A 1 93 ? -5.742 -7.278 -1.869 1.00 98.69 93 ASP A C 1
ATOM 699 O O . ASP A 1 93 ? -5.919 -6.976 -0.693 1.00 98.69 93 ASP A O 1
ATOM 703 N N . GLN A 1 94 ? -5.225 -6.411 -2.738 1.00 98.75 94 GLN A N 1
ATOM 704 C CA . GLN A 1 94 ? -4.896 -5.046 -2.329 1.00 98.75 94 GLN A CA 1
ATOM 705 C C . GLN A 1 94 ? -6.145 -4.258 -1.905 1.00 98.75 94 GLN A C 1
ATOM 707 O O . GLN A 1 94 ? -6.095 -3.529 -0.915 1.00 98.75 94 GLN A O 1
ATOM 712 N N . LEU A 1 95 ? -7.291 -4.466 -2.564 1.00 98.25 95 LEU A N 1
ATOM 713 C CA . LEU A 1 95 ? -8.567 -3.919 -2.097 1.00 98.25 95 LEU A CA 1
ATOM 714 C C . LEU A 1 95 ? -8.990 -4.513 -0.747 1.00 98.25 95 LEU A C 1
ATOM 716 O O . LEU A 1 95 ? -9.382 -3.751 0.128 1.00 98.25 95 LEU A O 1
ATOM 720 N N . ARG A 1 96 ? -8.854 -5.829 -0.526 1.00 98.25 96 ARG A N 1
ATOM 721 C CA . ARG A 1 96 ? -9.133 -6.449 0.788 1.00 98.25 96 ARG A CA 1
ATOM 722 C C . ARG A 1 96 ? -8.252 -5.879 1.897 1.00 98.25 96 ARG A C 1
ATOM 724 O O . ARG A 1 96 ? -8.749 -5.629 2.993 1.00 98.25 96 ARG A O 1
ATOM 731 N N . LEU A 1 97 ? -6.970 -5.644 1.612 1.00 98.69 97 LEU A N 1
ATOM 732 C CA . LEU A 1 97 ? -6.054 -4.999 2.548 1.00 98.69 97 LEU A CA 1
ATOM 733 C C . LEU A 1 97 ? -6.554 -3.596 2.891 1.00 98.69 97 LEU A C 1
ATOM 735 O O . LEU A 1 97 ? -6.754 -3.308 4.065 1.00 98.69 97 LEU A O 1
ATOM 739 N N . LEU A 1 98 ? -6.831 -2.758 1.888 1.00 98.62 98 LEU A N 1
ATOM 740 C CA . LEU A 1 98 ? -7.371 -1.411 2.095 1.00 98.62 98 LEU A CA 1
ATOM 741 C C . LEU A 1 98 ? -8.700 -1.431 2.868 1.00 98.62 98 LEU A C 1
ATOM 743 O O . LEU A 1 98 ? -8.885 -0.619 3.769 1.00 98.62 98 LEU A O 1
ATOM 747 N N . THR A 1 99 ? -9.591 -2.387 2.588 1.00 98.19 99 THR A N 1
ATOM 748 C CA . THR A 1 99 ? -10.840 -2.575 3.340 1.00 98.19 99 THR A CA 1
ATOM 749 C C . THR A 1 99 ? -10.576 -2.910 4.805 1.00 98.19 99 THR A C 1
ATOM 751 O O . THR A 1 99 ? -11.256 -2.380 5.677 1.00 98.19 99 THR A O 1
ATOM 754 N N . ALA A 1 100 ? -9.576 -3.734 5.122 1.00 97.88 100 ALA A N 1
ATOM 755 C CA . ALA A 1 100 ? -9.213 -4.011 6.513 1.00 97.88 100 ALA A CA 1
ATOM 756 C C . ALA A 1 100 ? -8.640 -2.782 7.245 1.00 97.88 100 ALA A C 1
ATOM 758 O O . ALA A 1 100 ? -8.751 -2.699 8.469 1.00 97.88 100 ALA A O 1
ATOM 759 N N . LEU A 1 101 ? -8.067 -1.819 6.513 1.00 97.88 101 LEU A N 1
ATOM 760 C CA . LEU A 1 101 ? -7.578 -0.554 7.072 1.00 97.88 101 LEU A CA 1
ATOM 761 C C . LEU A 1 101 ? -8.694 0.462 7.347 1.00 97.88 101 LEU A C 1
ATOM 763 O O . LEU A 1 101 ? -8.461 1.417 8.085 1.00 97.88 101 LEU A O 1
ATOM 767 N N . THR A 1 102 ? -9.889 0.288 6.778 1.00 95.19 102 THR A N 1
ATOM 768 C CA . THR A 1 102 ? -10.990 1.259 6.902 1.00 95.19 102 THR A CA 1
ATOM 769 C C . THR A 1 102 ? -12.244 0.696 7.565 1.00 95.19 102 THR A C 1
ATOM 771 O O . THR A 1 102 ? -12.963 1.446 8.221 1.00 95.19 102 THR A O 1
ATOM 774 N N . SER A 1 103 ? -12.499 -0.608 7.452 1.00 93.31 103 SER A N 1
ATOM 775 C CA . SER A 1 103 ? -13.711 -1.241 7.972 1.00 93.31 103 SER A CA 1
ATOM 776 C C . SER A 1 103 ? -13.648 -1.455 9.488 1.00 93.31 103 SER A C 1
ATOM 778 O O . SER A 1 103 ? -12.669 -2.037 9.969 1.00 93.31 103 SER A O 1
ATOM 780 N N . PRO A 1 104 ? -14.702 -1.094 10.252 1.00 91.94 104 PRO A N 1
ATOM 781 C CA . PRO A 1 104 ? -14.765 -1.330 11.691 1.00 91.94 104 PRO A CA 1
ATOM 782 C C . PRO A 1 104 ? -14.754 -2.815 12.064 1.00 91.94 104 PRO A C 1
ATOM 784 O O . PRO A 1 104 ? -14.267 -3.150 13.141 1.00 91.94 104 PRO A O 1
ATOM 787 N N . THR A 1 105 ? -15.224 -3.689 11.171 1.00 90.38 105 THR A N 1
ATOM 788 C CA . THR A 1 105 ? -15.320 -5.145 11.371 1.00 90.38 105 THR A CA 1
ATOM 789 C C . THR A 1 105 ? -14.055 -5.907 10.966 1.00 90.38 105 THR A C 1
ATOM 791 O O . THR A 1 105 ? -14.015 -7.132 11.066 1.00 90.38 105 THR A O 1
ATOM 794 N N . GLY A 1 106 ? -13.025 -5.203 10.483 1.00 91.94 106 GLY A N 1
ATOM 795 C CA . GLY A 1 106 ? -11.738 -5.801 10.137 1.00 91.94 106 GLY A CA 1
ATOM 796 C C . GLY A 1 106 ? -10.930 -6.253 11.364 1.00 91.94 106 GLY A C 1
ATOM 797 O O . GLY A 1 106 ? -11.224 -5.851 12.489 1.00 91.94 106 GLY A O 1
ATOM 798 N N . PRO A 1 107 ? -9.866 -7.048 11.159 1.00 95.31 107 PRO A N 1
ATOM 79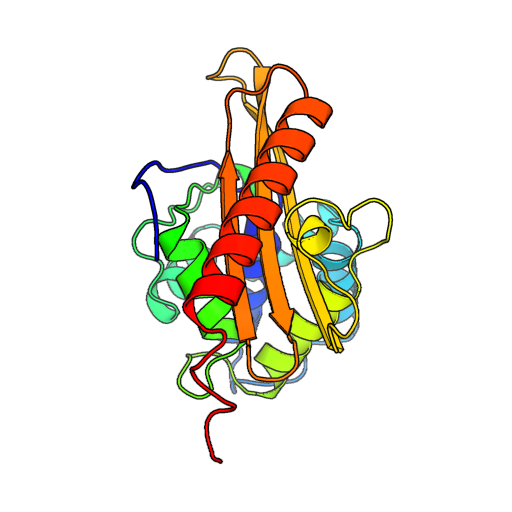9 C CA . PRO A 1 107 ? -9.064 -7.619 12.247 1.00 95.31 107 PRO A CA 1
ATOM 800 C C . PRO A 1 107 ? -8.158 -6.599 12.962 1.00 95.31 107 PRO A C 1
ATOM 802 O O . PRO A 1 107 ? -7.588 -6.910 14.004 1.00 95.31 107 PRO A O 1
ATOM 805 N N . LEU A 1 108 ? -7.985 -5.398 12.399 1.00 97.12 108 LEU A N 1
ATOM 806 C CA . LEU A 1 108 ? -7.188 -4.320 12.986 1.00 97.12 108 LEU A CA 1
ATOM 807 C C . LEU A 1 108 ? -8.031 -3.475 13.940 1.00 97.12 108 LEU A C 1
ATOM 809 O O . LEU A 1 108 ? -9.183 -3.152 13.644 1.00 97.12 108 LEU A O 1
ATOM 813 N N . THR A 1 109 ? -7.434 -3.051 15.051 1.00 97.50 109 THR A N 1
ATOM 814 C CA . THR A 1 109 ? -8.106 -2.170 16.012 1.00 97.50 109 THR A CA 1
ATOM 815 C C . THR A 1 109 ? -8.267 -0.745 15.449 1.00 97.50 109 THR A C 1
ATOM 817 O O . THR A 1 109 ? -7.556 -0.363 14.513 1.00 97.50 109 THR A O 1
ATOM 820 N N . PRO A 1 110 ? -9.171 0.095 15.996 1.00 97.38 110 PRO A N 1
ATOM 821 C CA . PRO A 1 110 ? -9.295 1.484 15.551 1.00 97.38 110 PRO A CA 1
A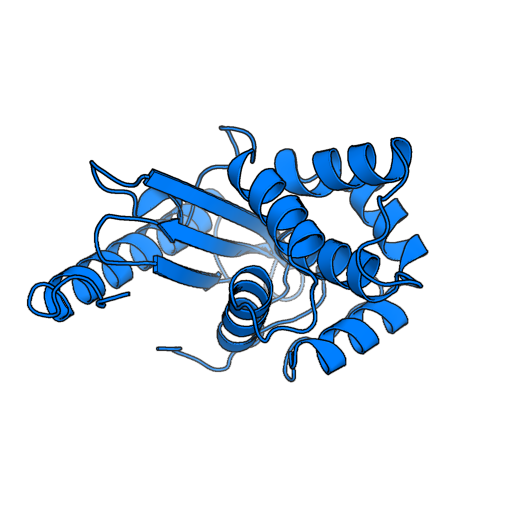TOM 822 C C . PRO A 1 110 ? -7.982 2.295 15.633 1.00 97.38 110 PRO A C 1
ATOM 824 O O . PRO A 1 110 ? -7.678 2.991 14.661 1.00 97.38 110 PRO A O 1
ATOM 827 N N . PRO A 1 111 ? -7.166 2.201 16.708 1.00 97.12 111 PRO A N 1
ATOM 828 C CA . PRO A 1 111 ? -5.850 2.844 16.749 1.00 97.12 111 PRO A CA 1
ATOM 829 C C . PRO A 1 111 ? -4.901 2.385 15.636 1.00 97.12 111 PRO A C 1
ATOM 831 O O . PRO A 1 111 ? -4.213 3.218 15.046 1.00 97.12 111 PRO A O 1
ATOM 834 N N . ASP A 1 112 ? -4.894 1.090 15.308 1.00 98.06 112 ASP A N 1
ATOM 835 C CA . ASP A 1 112 ? -4.023 0.532 14.266 1.00 98.06 112 ASP A CA 1
ATOM 836 C C . ASP A 1 112 ? -4.399 1.050 12.876 1.00 98.06 112 ASP A C 1
ATOM 838 O O . ASP A 1 112 ? -3.537 1.488 12.109 1.00 98.06 112 ASP A O 1
ATOM 842 N N . ARG A 1 113 ? -5.705 1.061 12.575 1.00 98.38 113 ARG A N 1
ATOM 843 C CA . ARG A 1 113 ? -6.255 1.622 11.332 1.00 98.38 113 ARG A CA 1
ATOM 844 C C . ARG A 1 113 ? -5.880 3.097 11.186 1.00 98.38 113 ARG A C 1
ATOM 846 O O . ARG A 1 113 ? -5.356 3.499 10.147 1.00 98.38 113 ARG A O 1
ATOM 853 N N . THR A 1 114 ? -6.072 3.885 12.245 1.00 97.81 114 THR A N 1
ATOM 854 C CA . THR A 1 114 ? -5.695 5.308 12.276 1.00 97.81 114 THR A CA 1
ATOM 855 C C . THR A 1 114 ? -4.198 5.504 12.062 1.00 97.81 114 THR A C 1
ATOM 857 O O . THR A 1 114 ? -3.804 6.399 11.316 1.00 97.81 114 THR A O 1
ATOM 860 N N . PHE A 1 115 ? -3.355 4.667 12.669 1.00 98.50 115 PHE A N 1
ATOM 861 C CA . PHE A 1 115 ? -1.907 4.773 12.526 1.00 98.50 115 PHE A CA 1
ATOM 862 C C . PHE A 1 115 ? -1.449 4.516 11.084 1.00 98.50 115 PHE A C 1
ATOM 864 O O . PHE A 1 115 ? -0.777 5.368 10.506 1.00 98.50 115 PHE A O 1
ATOM 871 N N . ILE A 1 116 ? -1.862 3.399 10.470 1.00 98.75 116 ILE A N 1
ATOM 872 C CA . ILE A 1 116 ? -1.473 3.065 9.088 1.00 98.75 116 ILE A CA 1
ATOM 873 C C . ILE A 1 116 ? -1.975 4.130 8.109 1.00 98.75 116 ILE A C 1
ATOM 875 O O . ILE A 1 116 ? -1.199 4.650 7.304 1.00 98.75 116 ILE A O 1
ATOM 879 N N . MET A 1 117 ? -3.260 4.487 8.191 1.00 98.62 117 MET A N 1
ATOM 880 C CA . MET A 1 117 ? -3.849 5.478 7.289 1.00 98.62 117 MET A CA 1
ATOM 881 C C . MET A 1 117 ? -3.218 6.859 7.491 1.00 98.62 117 MET A C 1
ATOM 883 O O . MET A 1 117 ? -2.947 7.556 6.517 1.00 98.62 117 MET A O 1
ATOM 887 N N . GLY A 1 118 ? -2.893 7.242 8.727 1.00 98.69 118 GLY A N 1
ATOM 888 C CA . GLY A 1 118 ? -2.170 8.481 9.010 1.00 98.69 118 GLY A CA 1
ATOM 889 C C . GLY A 1 118 ? -0.820 8.557 8.292 1.00 98.69 118 GLY A C 1
ATOM 890 O O . GLY A 1 118 ? -0.491 9.597 7.724 1.00 98.69 118 GLY A O 1
ATOM 891 N N . LEU A 1 119 ? -0.064 7.457 8.243 1.00 98.88 119 LEU A N 1
ATOM 892 C CA . LEU A 1 119 ? 1.206 7.405 7.512 1.00 98.88 119 LEU A CA 1
ATOM 893 C C . LEU A 1 119 ? 1.005 7.444 5.991 1.00 98.88 119 LEU A C 1
ATOM 895 O O . LEU A 1 119 ? 1.674 8.211 5.302 1.00 98.88 119 LEU A O 1
ATOM 899 N N . MET A 1 120 ? 0.036 6.695 5.455 1.00 98.88 120 MET A N 1
ATOM 900 C CA . MET A 1 120 ? -0.286 6.721 4.017 1.00 98.88 120 MET A CA 1
ATOM 901 C C . MET A 1 120 ? -0.776 8.096 3.537 1.00 98.88 120 MET A C 1
ATOM 903 O O . MET A 1 120 ? -0.644 8.433 2.360 1.00 98.88 120 MET A O 1
ATOM 907 N N . ASN A 1 121 ? -1.349 8.910 4.426 1.00 98.62 121 ASN A N 1
ATOM 908 C CA . ASN A 1 121 ? -1.725 10.288 4.113 1.00 98.62 121 ASN A CA 1
ATOM 909 C C . ASN A 1 121 ? -0.509 11.220 4.017 1.00 98.62 121 ASN A C 1
ATOM 911 O O . ASN A 1 121 ? -0.557 12.189 3.262 1.00 98.62 121 ASN A O 1
ATOM 915 N N . LYS A 1 122 ? 0.580 10.897 4.720 1.00 98.75 122 LYS A N 1
ATOM 916 C CA . LYS A 1 122 ? 1.791 11.716 4.843 1.00 98.75 122 LYS A CA 1
ATOM 917 C C . LYS A 1 122 ? 2.890 11.391 3.834 1.00 98.75 122 LYS A C 1
ATOM 919 O O . LYS A 1 122 ? 3.915 12.059 3.877 1.00 98.75 122 LYS A O 1
ATOM 924 N N . VAL A 1 123 ? 2.692 10.413 2.940 1.00 98.81 123 VAL A N 1
ATOM 925 C CA . VAL A 1 123 ? 3.670 10.068 1.888 1.00 98.81 123 VAL A CA 1
ATOM 926 C C . VAL A 1 123 ? 4.215 11.323 1.212 1.00 98.81 123 VAL A C 1
ATOM 928 O O . V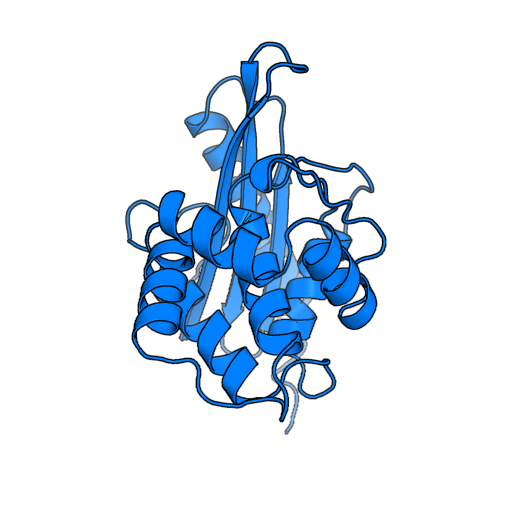AL A 1 123 ? 3.425 12.189 0.816 1.00 98.81 123 VAL A O 1
ATOM 931 N N . VAL A 1 124 ? 5.549 11.391 1.110 1.00 98.62 124 VAL A N 1
ATOM 932 C CA . VAL A 1 124 ? 6.301 12.572 0.660 1.00 98.62 124 VAL A CA 1
ATOM 933 C C . VAL A 1 124 ? 5.887 13.015 -0.745 1.00 98.62 124 VAL A C 1
ATOM 935 O O . VAL A 1 124 ? 5.561 12.148 -1.564 1.00 98.62 124 VAL A O 1
ATOM 938 N N . PRO A 1 125 ? 5.893 14.329 -1.051 1.00 98.25 125 PRO A N 1
ATOM 939 C CA . PRO A 1 125 ? 5.375 14.877 -2.307 1.00 98.25 125 PRO A CA 1
ATOM 940 C C . PRO A 1 125 ? 5.873 14.169 -3.572 1.00 98.25 125 PRO A C 1
ATOM 942 O O . PRO A 1 125 ? 5.077 13.884 -4.466 1.00 98.25 125 PRO A O 1
ATOM 945 N N . GLU A 1 126 ? 7.152 13.803 -3.620 1.00 97.94 126 GLU A N 1
ATOM 946 C CA . GLU A 1 126 ? 7.812 13.157 -4.760 1.00 97.94 126 GLU A CA 1
ATOM 947 C C . GLU A 1 126 ? 7.260 11.751 -5.039 1.00 97.94 126 GLU A C 1
ATOM 949 O O . GLU A 1 126 ? 7.359 11.244 -6.156 1.00 97.94 126 GLU A O 1
ATOM 954 N N . GLN A 1 127 ? 6.644 11.117 -4.038 1.00 98.06 127 GLN A N 1
ATOM 955 C CA . GLN A 1 127 ? 5.993 9.814 -4.153 1.00 98.06 127 GLN A CA 1
ATOM 956 C C . GLN A 1 127 ? 4.463 9.907 -4.185 1.00 98.06 127 GLN A C 1
ATOM 958 O O . GLN A 1 127 ? 3.805 8.870 -4.186 1.00 98.06 127 GLN A O 1
ATOM 963 N N . ARG A 1 128 ? 3.866 11.105 -4.253 1.00 98.19 128 ARG A N 1
ATOM 964 C CA . ARG A 1 128 ? 2.404 11.293 -4.363 1.00 98.19 128 ARG A CA 1
ATOM 965 C C . ARG A 1 128 ? 1.911 11.300 -5.812 1.00 98.19 128 ARG A C 1
ATOM 967 O O . ARG A 1 128 ? 1.140 12.177 -6.202 1.00 98.19 128 ARG A O 1
ATOM 974 N N . TRP A 1 129 ? 2.305 10.297 -6.582 1.00 98.56 129 TRP A N 1
ATOM 975 C CA . TRP A 1 129 ? 1.779 9.984 -7.917 1.00 98.56 129 TRP A CA 1
ATOM 976 C C . TRP A 1 129 ? 0.862 8.749 -7.869 1.00 98.56 129 TRP A C 1
ATOM 978 O O . TRP A 1 129 ? 0.714 8.110 -6.821 1.00 98.56 129 TRP A O 1
ATOM 988 N N . GLY A 1 130 ? 0.250 8.384 -8.994 1.00 98.62 130 GLY A N 1
ATOM 989 C CA . GLY A 1 130 ? -0.581 7.179 -9.106 1.00 98.62 130 GLY A CA 1
ATOM 990 C C . GLY A 1 130 ? -2.036 7.442 -8.721 1.00 98.62 130 GLY A C 1
ATOM 991 O O . GLY A 1 130 ? -2.691 8.276 -9.339 1.00 98.62 130 GLY A O 1
ATOM 992 N N . VAL A 1 131 ? -2.572 6.763 -7.700 1.00 98.12 131 VAL A N 1
ATOM 993 C CA . VAL A 1 131 ? -3.975 6.958 -7.264 1.00 98.12 131 VAL A CA 1
ATOM 994 C C . VAL A 1 131 ? -4.305 8.416 -6.918 1.00 98.12 131 VAL A C 1
ATOM 996 O O . VAL A 1 131 ? -5.436 8.852 -7.101 1.00 98.12 131 VAL A O 1
ATOM 999 N N . THR A 1 132 ? -3.322 9.203 -6.478 1.00 97.94 132 THR A N 1
ATOM 1000 C CA . THR A 1 132 ? -3.463 10.638 -6.170 1.00 97.94 132 THR A CA 1
ATOM 1001 C C . THR A 1 132 ? -3.732 11.515 -7.399 1.00 97.94 132 THR A C 1
ATOM 1003 O O . THR A 1 132 ? -4.130 12.671 -7.231 1.00 97.94 132 THR A O 1
ATOM 1006 N N . ALA A 1 133 ? -3.517 11.010 -8.619 1.00 98.00 133 ALA A N 1
ATOM 1007 C CA . ALA A 1 133 ? -3.842 11.711 -9.862 1.00 98.00 133 ALA A CA 1
ATOM 1008 C C . ALA A 1 133 ? -5.353 11.759 -10.138 1.00 98.00 133 ALA A C 1
ATOM 1010 O O . ALA A 1 133 ? -5.816 12.616 -10.881 1.00 98.00 133 ALA A O 1
ATOM 1011 N N . ALA A 1 134 ? -6.136 10.889 -9.494 1.00 96.94 134 ALA A N 1
ATOM 1012 C CA . ALA A 1 134 ? -7.595 10.867 -9.592 1.00 96.94 134 ALA A CA 1
ATOM 1013 C C . ALA A 1 134 ? -8.294 11.853 -8.631 1.00 96.94 134 ALA A C 1
ATOM 1015 O O . ALA A 1 134 ? -9.513 11.783 -8.418 1.00 96.94 134 ALA A O 1
ATOM 1016 N N . ARG A 1 135 ? -7.510 12.745 -8.011 1.00 93.81 135 ARG A N 1
ATOM 1017 C CA . ARG A 1 135 ? -8.016 13.776 -7.109 1.00 93.81 135 ARG A CA 1
ATOM 1018 C C . ARG A 1 135 ? -8.867 14.801 -7.855 1.00 93.81 135 ARG A C 1
ATOM 1020 O O . ARG A 1 135 ? -8.520 15.203 -8.957 1.00 93.81 135 ARG A O 1
ATOM 1027 N N . GLU A 1 136 ? -9.908 15.275 -7.193 1.00 91.00 136 GLU A N 1
ATOM 1028 C CA . GLU A 1 136 ? -10.790 16.352 -7.636 1.00 91.00 136 GLU A CA 1
ATOM 1029 C C . GLU A 1 136 ? -10.881 17.432 -6.544 1.00 91.00 136 GLU A C 1
ATOM 1031 O O . GLU A 1 136 ? -10.612 17.154 -5.363 1.00 91.00 136 GLU A O 1
ATOM 1036 N N . PRO A 1 137 ? -11.258 18.674 -6.895 1.00 85.06 137 PRO A N 1
ATOM 1037 C CA . PRO A 1 137 ? -11.586 19.694 -5.907 1.00 85.06 137 PRO A CA 1
ATOM 1038 C C . PRO A 1 137 ? -12.593 19.172 -4.871 1.00 85.06 137 PRO A C 1
ATOM 1040 O O . PRO A 1 137 ? -13.571 18.512 -5.209 1.00 85.06 137 PRO A O 1
ATOM 1043 N N . GLY A 1 138 ? -12.354 19.463 -3.590 1.00 80.88 138 GLY A N 1
ATOM 1044 C CA . GLY A 1 138 ? -13.231 19.032 -2.494 1.00 80.88 138 GLY A CA 1
ATOM 1045 C C . GLY A 1 138 ? -12.917 17.654 -1.893 1.00 80.88 138 GLY A C 1
ATOM 1046 O O . GLY A 1 138 ? -13.570 17.258 -0.925 1.00 80.88 138 GLY A O 1
ATOM 1047 N N . ASN A 1 139 ? -11.902 16.928 -2.381 1.00 85.75 139 ASN A N 1
ATOM 1048 C CA . ASN A 1 139 ? -11.396 15.757 -1.658 1.00 85.75 139 ASN A CA 1
ATOM 1049 C C . ASN A 1 139 ? -10.878 16.161 -0.267 1.00 85.75 139 ASN A C 1
ATOM 1051 O O . ASN A 1 139 ? -10.004 17.016 -0.136 1.00 85.75 139 ASN A O 1
ATOM 1055 N N . ARG A 1 140 ? -11.393 15.507 0.779 1.00 89.94 140 ARG A N 1
ATOM 1056 C CA . ARG A 1 140 ? -11.051 15.786 2.183 1.00 89.94 140 ARG A CA 1
ATOM 1057 C C . ARG A 1 140 ? -9.725 15.161 2.588 1.00 89.94 140 ARG A C 1
ATOM 1059 O O . ARG A 1 140 ? -8.995 15.714 3.405 1.00 89.94 140 ARG A O 1
ATOM 1066 N N . SER A 1 141 ? -9.425 13.971 2.075 1.00 95.25 141 SER A N 1
ATOM 1067 C CA . SER A 1 141 ? -8.199 13.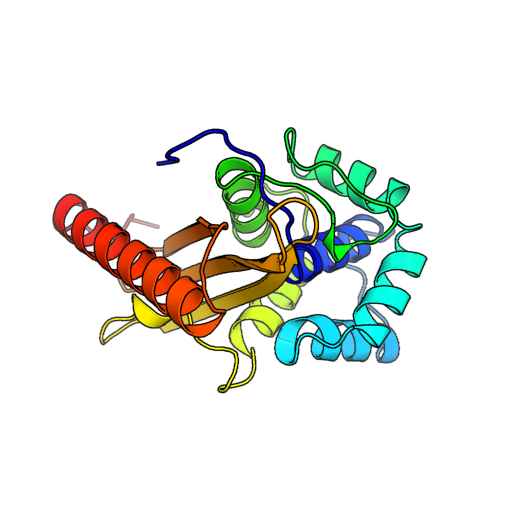242 2.406 1.00 95.25 141 SER A CA 1
ATOM 1068 C C . SER A 1 141 ? -7.843 12.248 1.310 1.00 95.25 141 SER A C 1
ATOM 1070 O O . SER A 1 141 ? -8.719 11.609 0.727 1.00 95.25 141 SER A O 1
ATOM 1072 N N . ILE A 1 142 ? -6.542 12.112 1.046 1.00 97.44 142 ILE A N 1
ATOM 1073 C CA . ILE A 1 142 ? -5.998 11.199 0.038 1.00 97.44 142 ILE A CA 1
ATOM 1074 C C . ILE A 1 142 ? -4.834 10.427 0.647 1.00 97.44 142 ILE A C 1
ATOM 1076 O O . ILE A 1 142 ? -3.898 11.014 1.201 1.00 97.44 142 ILE A O 1
ATOM 1080 N N . TYR A 1 143 ? -4.897 9.112 0.514 1.00 98.62 143 TYR A N 1
ATOM 1081 C CA . TYR A 1 143 ? -3.971 8.149 1.089 1.00 98.62 143 TYR A CA 1
ATOM 1082 C C . TYR A 1 143 ? -3.353 7.347 -0.043 1.00 98.62 143 TYR A C 1
ATOM 1084 O O . TYR A 1 143 ? -4.080 6.909 -0.932 1.00 98.62 143 TYR A O 1
ATOM 1092 N N . VAL A 1 144 ? -2.042 7.130 -0.012 1.00 98.88 144 VAL A N 1
ATOM 1093 C CA . VAL A 1 144 ? -1.355 6.389 -1.071 1.00 98.88 144 VAL A CA 1
ATOM 1094 C C . VAL A 1 144 ? -0.226 5.543 -0.504 1.00 98.88 144 VAL A C 1
ATOM 1096 O O . VAL A 1 144 ? 0.414 5.916 0.474 1.00 98.88 144 VAL A O 1
ATOM 1099 N N . LYS A 1 145 ? 0.042 4.405 -1.142 1.00 98.88 145 LYS A N 1
ATOM 1100 C CA . LYS A 1 145 ? 1.371 3.801 -1.171 1.00 98.88 145 LYS A CA 1
ATOM 1101 C C . LYS A 1 145 ? 1.658 3.307 -2.581 1.00 98.88 145 LYS A C 1
ATOM 1103 O O . LYS A 1 145 ? 0.852 2.609 -3.191 1.00 98.88 145 LYS A O 1
ATOM 1108 N N . ASN A 1 146 ? 2.848 3.647 -3.054 1.00 98.88 146 ASN A N 1
ATOM 1109 C CA . ASN A 1 146 ? 3.352 3.241 -4.354 1.00 98.88 146 ASN A CA 1
ATOM 1110 C C . ASN A 1 146 ? 4.422 2.153 -4.235 1.00 98.88 146 ASN A C 1
ATOM 1112 O O . ASN A 1 146 ? 5.109 2.054 -3.209 1.00 98.88 146 ASN A O 1
ATOM 1116 N N . GLY A 1 147 ? 4.567 1.354 -5.290 1.00 98.69 147 GLY A N 1
ATOM 1117 C CA . GLY A 1 147 ? 5.621 0.358 -5.441 1.00 98.69 147 GLY A CA 1
ATOM 1118 C C . GLY A 1 147 ? 6.031 0.227 -6.896 1.00 98.69 147 GLY A C 1
ATOM 1119 O O . GLY A 1 147 ? 5.183 0.052 -7.757 1.00 98.69 147 GLY A O 1
ATOM 1120 N N . TRP A 1 148 ? 7.322 0.343 -7.166 1.00 98.50 148 TRP A N 1
ATOM 1121 C CA . TRP A 1 148 ? 7.875 0.224 -8.503 1.00 98.50 148 TRP A CA 1
ATOM 1122 C C . TRP A 1 148 ? 9.252 -0.423 -8.415 1.00 98.50 148 TRP A C 1
ATOM 1124 O O . TRP A 1 148 ? 9.957 -0.205 -7.429 1.00 98.50 148 TRP A O 1
ATOM 1134 N N . ASP A 1 149 ? 9.593 -1.229 -9.410 1.00 97.75 149 ASP A N 1
ATOM 1135 C CA . ASP A 1 149 ? 10.909 -1.852 -9.548 1.00 97.75 149 ASP A CA 1
ATOM 1136 C C . ASP A 1 149 ? 11.108 -2.334 -10.992 1.00 97.75 149 ASP A C 1
ATOM 1138 O O . ASP A 1 149 ? 10.148 -2.406 -11.771 1.00 97.75 149 ASP A O 1
ATOM 1142 N N . THR A 1 150 ? 12.340 -2.668 -11.354 1.00 96.06 150 THR A N 1
ATOM 1143 C CA . THR A 1 150 ? 12.634 -3.428 -12.573 1.00 96.06 150 THR A CA 1
ATOM 1144 C C . THR A 1 150 ? 12.485 -4.920 -12.306 1.00 96.06 150 THR A C 1
ATOM 1146 O O . THR A 1 150 ? 12.936 -5.416 -11.279 1.00 96.06 150 THR A O 1
ATOM 1149 N N . VAL A 1 151 ? 11.878 -5.642 -13.246 1.00 91.31 151 VAL A N 1
ATOM 1150 C CA . VAL A 1 151 ? 11.615 -7.079 -13.133 1.00 91.31 151 VAL A CA 1
ATOM 1151 C C . VAL A 1 151 ? 12.511 -7.837 -14.112 1.00 91.31 151 VAL A C 1
ATOM 1153 O O . VAL A 1 151 ? 12.321 -7.768 -15.329 1.00 91.31 151 VAL A O 1
ATOM 1156 N N . ASP A 1 152 ? 13.487 -8.580 -13.586 1.00 87.31 152 ASP A N 1
ATOM 1157 C CA . ASP A 1 152 ? 14.497 -9.285 -14.392 1.00 87.31 152 ASP A CA 1
ATOM 1158 C C . ASP A 1 152 ? 13.876 -10.293 -15.366 1.00 87.31 152 ASP A C 1
ATOM 1160 O O . ASP A 1 152 ? 14.244 -10.336 -16.541 1.00 87.31 152 ASP A O 1
ATOM 1164 N N . VAL A 1 153 ? 12.882 -11.065 -14.910 1.00 87.00 153 VAL A N 1
ATOM 1165 C CA . VAL A 1 153 ? 12.194 -12.070 -15.743 1.00 87.00 153 VAL A CA 1
ATOM 1166 C C . VAL A 1 153 ? 11.389 -11.453 -16.889 1.00 87.00 153 VAL A C 1
ATOM 1168 O O . VAL A 1 153 ? 11.120 -12.129 -17.879 1.00 87.00 153 VAL A O 1
ATOM 1171 N N . ASP A 1 154 ? 11.080 -10.158 -16.800 1.00 89.56 154 ASP A N 1
ATOM 1172 C CA . ASP A 1 154 ? 10.414 -9.392 -17.853 1.00 89.56 154 ASP A CA 1
ATOM 1173 C C . ASP A 1 154 ? 11.416 -8.648 -18.752 1.00 89.56 154 ASP A C 1
ATOM 1175 O O . ASP A 1 154 ? 11.033 -7.737 -19.492 1.00 89.56 154 ASP A O 1
ATOM 1179 N N . GLY A 1 155 ? 12.702 -9.007 -18.695 1.00 92.50 155 GLY A N 1
ATOM 1180 C CA . GLY A 1 155 ? 13.770 -8.352 -19.449 1.00 92.50 155 GLY A CA 1
ATOM 1181 C C . GLY A 1 155 ? 14.134 -6.974 -18.895 1.00 92.50 155 GLY A C 1
ATOM 1182 O O . GLY A 1 155 ? 14.450 -6.073 -19.669 1.00 92.50 155 GLY A O 1
ATOM 1183 N N . GLY A 1 156 ? 14.028 -6.782 -17.575 1.00 93.38 156 GLY A N 1
ATOM 1184 C CA . GLY A 1 156 ? 14.313 -5.507 -16.909 1.00 93.38 156 GLY A CA 1
ATOM 1185 C C . GLY A 1 156 ? 13.228 -4.446 -17.113 1.00 93.38 156 GLY A C 1
ATOM 1186 O O . GLY A 1 156 ? 13.464 -3.260 -16.878 1.00 93.38 156 GLY A O 1
ATOM 1187 N N . ARG A 1 157 ? 12.032 -4.845 -17.567 1.00 97.38 157 ARG A N 1
ATOM 1188 C CA . ARG A 1 157 ? 10.887 -3.935 -17.681 1.00 97.38 157 ARG A CA 1
ATOM 1189 C C . ARG A 1 157 ? 10.377 -3.517 -16.310 1.00 97.38 157 ARG A C 1
ATOM 1191 O O . ARG A 1 157 ? 10.547 -4.209 -15.312 1.00 97.38 157 ARG A O 1
ATOM 1198 N N . TRP A 1 158 ? 9.720 -2.368 -16.283 1.00 98.31 158 TRP A N 1
ATOM 1199 C CA . TRP A 1 158 ? 9.221 -1.772 -15.059 1.00 98.31 158 TRP A CA 1
ATOM 1200 C C . TRP A 1 158 ? 7.871 -2.349 -14.657 1.00 98.31 158 TRP A C 1
ATOM 1202 O O . TRP A 1 158 ? 6.925 -2.394 -15.449 1.00 98.31 158 TRP A O 1
ATOM 1212 N N . LEU A 1 159 ? 7.780 -2.698 -13.383 1.00 98.19 159 LEU A N 1
ATOM 1213 C CA . LEU A 1 159 ? 6.542 -2.873 -12.649 1.00 98.19 159 LEU A CA 1
ATOM 1214 C C . LEU A 1 159 ? 6.242 -1.596 -11.871 1.00 98.19 159 LEU A C 1
ATOM 1216 O O . LEU A 1 159 ? 7.135 -1.009 -11.265 1.00 98.19 159 LEU A O 1
ATOM 1220 N N . VAL A 1 160 ? 4.991 -1.138 -11.924 1.00 98.75 160 VAL A N 1
ATOM 1221 C CA . VAL A 1 160 ? 4.523 0.080 -11.257 1.00 98.75 160 VAL A CA 1
ATOM 1222 C C . VAL A 1 160 ? 3.117 -0.148 -10.708 1.00 98.75 160 VAL A C 1
ATOM 1224 O O . VAL A 1 160 ? 2.162 -0.416 -11.437 1.00 98.75 160 VAL A O 1
ATOM 1227 N N . ASN A 1 161 ? 2.992 0.002 -9.398 1.00 98.81 161 ASN A N 1
ATOM 1228 C CA . ASN A 1 161 ? 1.793 -0.239 -8.618 1.00 98.81 161 ASN A CA 1
ATOM 1229 C C . ASN A 1 161 ? 1.461 0.984 -7.761 1.00 98.81 161 ASN A C 1
ATOM 1231 O O . ASN A 1 161 ? 2.351 1.629 -7.198 1.00 98.81 161 ASN A O 1
ATOM 1235 N N . SER A 1 162 ? 0.169 1.239 -7.581 1.00 98.88 162 SER A N 1
ATOM 1236 C CA . SER A 1 162 ? -0.342 2.263 -6.674 1.00 98.88 162 SER A CA 1
ATOM 1237 C C . SER A 1 162 ? -1.615 1.778 -5.991 1.00 98.88 162 SER A C 1
ATOM 1239 O O . SER A 1 162 ? -2.536 1.285 -6.645 1.00 98.88 162 SER A O 1
ATOM 1241 N N . ILE A 1 163 ? -1.664 1.907 -4.667 1.00 98.94 163 ILE A N 1
ATOM 1242 C CA . ILE A 1 163 ? -2.837 1.581 -3.852 1.00 98.94 163 ILE A CA 1
ATOM 1243 C C . ILE A 1 163 ? -3.182 2.765 -2.957 1.00 98.94 163 ILE A C 1
ATOM 1245 O O . ILE A 1 163 ? -2.292 3.501 -2.522 1.00 98.94 163 ILE A O 1
ATOM 1249 N N . GLY A 1 164 ? -4.456 2.948 -2.635 1.00 98.50 164 GLY A N 1
ATOM 1250 C CA . GLY A 1 164 ? -4.844 4.041 -1.761 1.00 98.50 164 GLY A CA 1
ATOM 1251 C C . GLY A 1 164 ? -6.335 4.223 -1.556 1.00 98.50 164 GLY A C 1
ATOM 1252 O O . GLY A 1 164 ? -7.154 3.379 -1.919 1.00 98.50 164 GLY A O 1
ATOM 1253 N N . ARG A 1 165 ? -6.658 5.360 -0.943 1.00 98.12 165 ARG A N 1
ATOM 1254 C CA . ARG A 1 165 ? -8.017 5.780 -0.606 1.00 98.12 165 ARG A CA 1
ATOM 1255 C C . ARG A 1 165 ? -8.207 7.254 -0.941 1.00 98.12 165 ARG A C 1
ATOM 1257 O O . ARG A 1 165 ? -7.317 8.059 -0.661 1.00 98.12 165 ARG A O 1
ATOM 1264 N N . ILE A 1 166 ? -9.365 7.612 -1.483 1.00 97.62 166 ILE A N 1
ATOM 1265 C CA . ILE A 1 166 ? -9.784 9.002 -1.701 1.00 97.62 166 ILE A CA 1
ATOM 1266 C C . ILE A 1 166 ? -11.118 9.211 -0.992 1.00 97.62 166 ILE A C 1
ATOM 1268 O O . ILE A 1 166 ? -12.098 8.537 -1.295 1.00 97.62 166 ILE A O 1
ATOM 1272 N N . VAL A 1 167 ? -11.141 10.152 -0.049 1.00 96.00 167 VAL A N 1
ATOM 1273 C CA . VAL A 1 167 ? -12.341 10.516 0.709 1.00 96.00 167 VAL A CA 1
ATOM 1274 C C . VAL A 1 167 ? -12.882 11.836 0.182 1.00 96.00 167 VAL A C 1
ATOM 1276 O O . VAL A 1 167 ? -12.196 12.861 0.221 1.00 96.00 167 VAL A O 1
ATOM 1279 N N . GLU A 1 168 ? -14.135 11.830 -0.250 1.00 91.50 168 GLU A N 1
ATOM 1280 C CA . GLU A 1 168 ? -14.854 13.004 -0.740 1.00 91.50 168 GLU A CA 1
ATOM 1281 C C . GLU A 1 168 ? -16.201 13.171 -0.030 1.00 91.50 168 GLU A C 1
ATOM 1283 O O . GLU A 1 168 ? -16.495 12.485 0.957 1.00 91.50 168 GLU A O 1
ATOM 1288 N N . ALA A 1 169 ? -16.970 14.181 -0.429 1.00 85.56 169 ALA A N 1
ATOM 1289 C CA . ALA A 1 169 ? -18.337 14.330 0.048 1.00 85.56 169 ALA A CA 1
ATOM 1290 C C . ALA A 1 169 ? -19.188 13.207 -0.567 1.00 85.56 169 ALA A C 1
ATOM 1292 O O . ALA A 1 169 ? -19.219 13.063 -1.782 1.00 85.56 169 ALA A O 1
ATOM 1293 N N . GLY A 1 170 ? -19.825 12.384 0.269 1.00 84.81 170 GLY A N 1
ATOM 1294 C CA . GLY A 1 170 ? -20.694 11.286 -0.177 1.00 84.81 170 GLY A CA 1
ATOM 1295 C C . GLY A 1 170 ? -19.989 9.975 -0.551 1.00 84.81 170 GLY A C 1
ATOM 1296 O O . GLY A 1 170 ? -20.635 8.933 -0.497 1.00 84.81 170 GLY A O 1
ATOM 1297 N N . HIS A 1 171 ? -18.681 9.982 -0.840 1.00 90.44 171 HIS A N 1
ATOM 1298 C CA . HIS A 1 171 ? -17.962 8.767 -1.244 1.00 90.44 171 HIS A CA 1
ATOM 1299 C C . HIS A 1 171 ? -16.640 8.528 -0.506 1.00 90.44 171 HIS A C 1
ATOM 1301 O O . HIS A 1 171 ? -15.913 9.450 -0.120 1.00 90.44 171 HIS A O 1
ATOM 1307 N N . ASP A 1 172 ? -16.329 7.242 -0.356 1.00 93.88 172 ASP A N 1
ATOM 1308 C CA . ASP A 1 172 ? -15.091 6.716 0.202 1.00 93.88 172 ASP A CA 1
ATOM 1309 C C . ASP A 1 172 ? -14.518 5.649 -0.740 1.00 93.88 172 ASP A C 1
ATOM 1311 O O . ASP A 1 172 ? -14.925 4.485 -0.730 1.00 93.88 172 ASP A O 1
ATOM 1315 N N . TRP A 1 173 ? -13.602 6.067 -1.610 1.00 96.38 173 TRP A N 1
ATOM 1316 C CA . TRP A 1 173 ? -13.069 5.218 -2.667 1.00 96.38 173 TRP A CA 1
ATOM 1317 C C . TRP A 1 173 ? -11.817 4.484 -2.212 1.00 96.38 173 TRP A C 1
ATOM 1319 O O . TRP A 1 173 ? -10.846 5.118 -1.805 1.00 96.38 173 TRP A O 1
ATOM 1329 N N . LEU A 1 174 ? -11.793 3.161 -2.380 1.00 97.94 174 LEU A N 1
ATOM 1330 C CA . LEU A 1 174 ? -10.588 2.334 -2.278 1.00 97.94 174 LEU A CA 1
ATOM 1331 C C . LEU A 1 174 ? -10.130 1.935 -3.680 1.00 97.94 174 LEU A C 1
ATOM 1333 O O . LEU A 1 174 ? -10.931 1.447 -4.478 1.00 97.94 174 LEU A O 1
ATOM 1337 N N . ILE A 1 175 ? -8.848 2.129 -3.984 1.00 98.19 175 ILE A N 1
ATOM 1338 C CA . ILE A 1 175 ? -8.303 1.915 -5.329 1.00 98.19 175 ILE A CA 1
ATOM 1339 C C . ILE A 1 175 ? -6.998 1.140 -5.234 1.00 98.19 175 ILE A C 1
ATOM 1341 O O . ILE A 1 175 ? -6.121 1.468 -4.438 1.00 98.19 175 ILE A O 1
ATOM 1345 N N . ALA A 1 176 ? -6.856 0.143 -6.102 1.00 98.56 176 ALA A N 1
ATOM 1346 C CA . ALA A 1 176 ? -5.606 -0.553 -6.344 1.00 98.56 176 ALA A CA 1
ATOM 1347 C C . ALA A 1 176 ? -5.407 -0.712 -7.852 1.00 98.56 176 ALA A C 1
ATOM 1349 O O . ALA A 1 176 ? -6.230 -1.332 -8.526 1.00 98.56 176 ALA A O 1
ATOM 1350 N N . VAL A 1 177 ? -4.312 -0.162 -8.370 1.00 98.69 177 VAL A N 1
ATOM 1351 C CA . VAL A 1 177 ? -3.891 -0.311 -9.764 1.00 98.69 177 VAL A CA 1
ATOM 1352 C C . VAL A 1 177 ? -2.521 -0.972 -9.759 1.00 98.69 177 VAL A C 1
ATOM 1354 O O . VAL A 1 177 ? -1.559 -0.409 -9.234 1.00 98.69 177 VAL A O 1
ATOM 1357 N N . LEU A 1 178 ? -2.449 -2.181 -10.314 1.00 98.56 178 LEU A N 1
ATOM 1358 C CA . LEU A 1 178 ? -1.216 -2.952 -10.442 1.00 98.56 178 LEU A CA 1
ATOM 1359 C C . LEU A 1 178 ? -0.895 -3.124 -11.921 1.00 98.56 178 LEU A C 1
ATOM 1361 O O . LEU A 1 178 ? -1.789 -3.448 -12.706 1.00 98.56 178 LEU A O 1
ATOM 1365 N N . SER A 1 179 ? 0.352 -2.877 -12.302 1.00 97.38 179 SER A N 1
ATOM 1366 C CA . SER A 1 179 ? 0.757 -2.920 -13.704 1.00 97.38 179 SER A CA 1
ATOM 1367 C C . SER A 1 179 ? 2.236 -3.247 -13.853 1.00 97.38 179 SER A C 1
ATOM 1369 O O . SER A 1 179 ? 3.046 -2.932 -12.985 1.00 97.38 179 SER A O 1
ATOM 1371 N N . ASP A 1 180 ? 2.595 -3.877 -14.963 1.00 96.56 180 ASP A N 1
ATOM 1372 C CA . ASP A 1 180 ? 3.958 -4.294 -15.264 1.00 96.56 180 ASP A CA 1
ATOM 1373 C C . ASP A 1 180 ? 4.265 -4.207 -16.757 1.00 96.56 180 ASP A C 1
ATOM 1375 O O . ASP A 1 180 ? 3.446 -3.723 -17.538 1.00 96.56 180 ASP A O 1
ATOM 1379 N N . HIS A 1 181 ? 5.463 -4.655 -17.140 1.00 96.81 181 HIS A N 1
ATOM 1380 C CA . HIS A 1 181 ? 5.929 -4.663 -18.526 1.00 96.81 181 HIS A CA 1
ATOM 1381 C C . HIS A 1 181 ? 6.071 -3.265 -19.157 1.00 96.81 181 HIS A C 1
ATOM 1383 O O . HIS A 1 181 ? 6.016 -3.115 -20.380 1.00 96.81 181 HIS A O 1
ATOM 1389 N N . HIS A 1 182 ? 6.321 -2.231 -18.352 1.00 98.00 182 HIS A N 1
ATOM 1390 C CA . HIS A 1 182 ? 6.541 -0.880 -18.865 1.00 98.00 182 HIS A CA 1
ATOM 1391 C C . HIS A 1 182 ? 7.979 -0.686 -19.341 1.00 98.00 182 HIS A C 1
ATOM 1393 O O . HIS A 1 182 ? 8.932 -1.140 -18.711 1.00 98.00 182 HIS A O 1
ATOM 1399 N N . VAL A 1 183 ? 8.156 0.059 -20.432 1.00 97.19 183 VAL A N 1
ATOM 1400 C CA . VAL A 1 183 ? 9.488 0.378 -20.982 1.00 97.19 183 VAL A CA 1
ATOM 1401 C C . VAL A 1 183 ? 10.294 1.340 -20.099 1.00 97.19 183 VAL A C 1
ATOM 1403 O O . VAL A 1 183 ? 11.505 1.448 -20.241 1.00 97.19 183 VAL A O 1
ATOM 1406 N N . SER A 1 184 ? 9.632 2.062 -19.191 1.00 98.12 184 SER A N 1
ATOM 1407 C CA . SER A 1 184 ? 10.267 2.944 -18.210 1.00 98.12 184 SER A CA 1
ATOM 1408 C C . SER A 1 184 ? 9.367 3.128 -16.987 1.00 98.12 184 SER A C 1
ATOM 1410 O O . SER A 1 184 ? 8.144 2.999 -17.092 1.00 98.12 184 SER A O 1
ATOM 1412 N N . GLN A 1 185 ? 9.952 3.523 -15.852 1.00 98.00 185 GLN A N 1
ATOM 1413 C CA . GLN A 1 185 ? 9.197 3.899 -14.653 1.00 98.00 185 GLN A CA 1
ATOM 1414 C C . GLN A 1 185 ? 8.171 4.998 -14.960 1.00 98.00 185 GLN A C 1
ATOM 1416 O O . GLN A 1 185 ? 7.014 4.904 -14.558 1.00 98.00 185 GLN A O 1
ATOM 1421 N N . LYS A 1 186 ? 8.583 6.032 -15.708 1.00 98.44 186 LYS A N 1
ATOM 1422 C CA . LYS A 1 186 ? 7.730 7.170 -16.074 1.00 98.44 186 LYS A CA 1
ATOM 1423 C C . LYS A 1 186 ? 6.497 6.728 -16.860 1.00 98.44 186 LYS A C 1
ATOM 1425 O O . LYS A 1 186 ? 5.407 7.241 -16.618 1.00 98.44 186 LYS A O 1
ATOM 1430 N N . GLU A 1 187 ? 6.661 5.783 -17.783 1.00 98.31 187 GLU A N 1
ATOM 1431 C CA . GLU A 1 187 ? 5.531 5.267 -18.553 1.00 98.31 187 GLU A CA 1
ATOM 1432 C C . GLU A 1 187 ? 4.582 4.443 -17.681 1.00 98.31 187 GLU A C 1
ATOM 1434 O O . GLU A 1 187 ? 3.371 4.637 -17.754 1.00 98.31 187 GLU A O 1
ATOM 1439 N N . GLY A 1 188 ? 5.117 3.619 -16.777 1.00 98.56 188 GLY A N 1
ATOM 1440 C CA . GLY A 1 188 ? 4.284 2.894 -15.822 1.00 98.56 188 GLY A CA 1
ATOM 1441 C C . GLY A 1 188 ? 3.492 3.818 -14.896 1.00 98.56 188 GLY A C 1
ATOM 1442 O O . GLY A 1 188 ? 2.298 3.601 -14.699 1.00 98.56 188 GLY A O 1
ATOM 1443 N N . ILE A 1 189 ? 4.105 4.903 -14.404 1.00 98.88 189 ILE A N 1
ATOM 1444 C CA . ILE A 1 189 ? 3.396 5.934 -13.627 1.00 98.88 189 ILE A CA 1
ATOM 1445 C C . ILE A 1 189 ? 2.249 6.523 -14.457 1.00 98.88 189 ILE A C 1
ATOM 1447 O O . ILE A 1 189 ? 1.115 6.553 -13.983 1.00 98.88 189 ILE A O 1
ATOM 1451 N N . ARG A 1 190 ? 2.506 6.906 -15.716 1.00 98.69 190 ARG A N 1
ATOM 1452 C CA . ARG A 1 190 ? 1.480 7.462 -16.614 1.00 98.69 190 ARG A CA 1
ATOM 1453 C C . ARG A 1 190 ? 0.289 6.514 -16.789 1.00 98.69 190 ARG A C 1
ATOM 1455 O O . ARG A 1 190 ? -0.858 6.959 -16.751 1.00 98.69 190 ARG A O 1
ATOM 1462 N N . VAL A 1 191 ? 0.545 5.219 -16.987 1.00 98.50 191 VAL A N 1
ATOM 1463 C CA . VAL A 1 191 ? -0.506 4.200 -17.146 1.00 98.50 191 VAL A CA 1
ATOM 1464 C C . VAL A 1 191 ? -1.325 4.053 -15.866 1.00 98.50 191 VAL A C 1
ATOM 1466 O O . VAL A 1 191 ? -2.559 4.043 -15.925 1.00 98.50 191 VAL A O 1
ATOM 1469 N N . VAL A 1 192 ? -0.662 3.977 -14.710 1.00 98.62 192 VAL A N 1
ATOM 1470 C CA . VAL A 1 192 ? -1.322 3.866 -13.404 1.00 98.62 192 VAL A CA 1
ATOM 1471 C C . VAL A 1 192 ? -2.215 5.078 -13.131 1.00 98.62 192 VAL A C 1
ATOM 1473 O O . VAL A 1 192 ? -3.375 4.908 -12.757 1.00 98.62 192 VAL A O 1
ATOM 1476 N N . GLU A 1 193 ? -1.711 6.289 -13.369 1.00 98.81 193 GLU A N 1
ATOM 1477 C CA . GLU A 1 193 ? -2.459 7.536 -13.178 1.00 98.81 193 GLU A CA 1
ATOM 1478 C C . GLU A 1 193 ? -3.664 7.621 -14.109 1.00 98.81 193 GLU A C 1
ATOM 1480 O O . GLU A 1 193 ? -4.785 7.831 -13.648 1.00 98.81 193 GLU A O 1
ATOM 1485 N N . LYS A 1 194 ? -3.470 7.367 -15.409 1.00 98.56 194 LYS A N 1
ATOM 1486 C CA . LYS A 1 194 ? -4.565 7.379 -16.387 1.00 98.56 194 LYS A CA 1
ATOM 1487 C C . LYS A 1 194 ? -5.661 6.380 -16.018 1.00 98.56 194 LYS A C 1
ATOM 1489 O O . LYS A 1 194 ? -6.841 6.700 -16.141 1.00 98.56 194 LYS A O 1
ATOM 1494 N N . THR A 1 195 ? -5.276 5.195 -15.545 1.00 98.19 195 THR A N 1
ATOM 1495 C CA . THR A 1 195 ? -6.219 4.159 -15.107 1.00 98.19 195 THR A CA 1
ATOM 1496 C C . THR A 1 195 ? -7.001 4.610 -13.876 1.00 98.19 195 THR A C 1
ATOM 1498 O O . THR A 1 195 ? -8.228 4.529 -13.878 1.00 98.19 195 THR A O 1
ATOM 1501 N N . ALA A 1 196 ? -6.321 5.126 -12.847 1.00 98.06 196 ALA A N 1
ATOM 1502 C CA . ALA A 1 196 ? -6.970 5.605 -11.629 1.00 98.06 196 ALA A CA 1
ATOM 1503 C C . ALA A 1 196 ? -7.941 6.763 -11.916 1.00 98.06 196 ALA A C 1
ATOM 1505 O O . ALA A 1 196 ? -9.084 6.734 -11.456 1.00 98.06 196 ALA A O 1
ATOM 1506 N N . THR A 1 197 ? -7.512 7.750 -12.710 1.00 98.19 197 THR A N 1
ATOM 1507 C CA 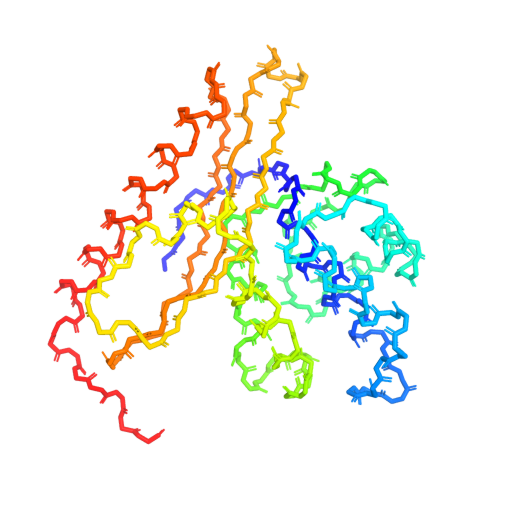. THR A 1 197 ? -8.341 8.898 -13.098 1.00 98.19 197 THR A CA 1
ATOM 1508 C C . THR A 1 197 ? -9.556 8.458 -13.906 1.00 98.19 197 THR A C 1
ATOM 1510 O O . THR A 1 197 ? -10.666 8.887 -13.604 1.00 98.19 197 THR A O 1
ATOM 1513 N N . TYR A 1 198 ? -9.373 7.582 -14.899 1.00 97.44 198 TYR A N 1
ATOM 1514 C CA . TYR A 1 198 ? -10.482 7.086 -15.714 1.00 97.44 198 TYR A CA 1
ATOM 1515 C C . TYR A 1 198 ? -11.511 6.337 -14.862 1.00 97.44 198 TYR A C 1
ATOM 1517 O O . TYR A 1 198 ? -12.684 6.693 -14.872 1.00 97.44 198 TYR A O 1
ATOM 1525 N N . VAL A 1 199 ? -11.072 5.360 -14.062 1.00 95.69 199 VAL A N 1
ATOM 1526 C CA . VAL A 1 199 ? -11.983 4.552 -13.240 1.00 95.69 199 VAL A CA 1
ATOM 1527 C C . VAL A 1 199 ? -12.768 5.420 -12.260 1.00 95.69 199 VAL A C 1
ATOM 1529 O O . VAL A 1 199 ? -13.982 5.267 -12.172 1.00 95.69 199 VAL A O 1
ATOM 1532 N N . LEU A 1 200 ? -12.128 6.352 -11.545 1.00 94.62 200 LEU A N 1
ATOM 1533 C CA . LEU A 1 200 ? -12.872 7.202 -10.613 1.00 94.62 200 LEU A CA 1
ATOM 1534 C C . LEU A 1 200 ? -13.801 8.192 -11.297 1.00 94.62 200 LEU A C 1
ATOM 1536 O O . LEU A 1 200 ? -14.862 8.476 -10.749 1.00 94.62 200 LEU A O 1
ATOM 1540 N N . LYS A 1 201 ? -13.438 8.708 -12.472 1.00 95.12 201 LYS A N 1
ATOM 1541 C CA . LYS A 1 201 ? -14.342 9.554 -13.251 1.00 95.12 201 LYS A CA 1
ATOM 1542 C C . LYS A 1 201 ? -15.635 8.802 -13.581 1.00 95.12 201 LYS A C 1
ATOM 1544 O O . LYS A 1 201 ? -16.715 9.328 -13.333 1.00 95.12 201 LYS A O 1
ATOM 1549 N N . GLU A 1 202 ? -15.521 7.572 -14.079 1.00 95.38 202 GLU A N 1
ATOM 1550 C CA . GLU A 1 202 ? -16.686 6.747 -14.420 1.00 95.38 202 GLU A CA 1
ATOM 1551 C C . GLU A 1 202 ? -17.481 6.333 -13.172 1.00 95.38 202 GLU A C 1
ATOM 1553 O O . GLU A 1 202 ? -18.707 6.403 -13.175 1.00 95.38 202 GLU A O 1
ATOM 1558 N N . MET A 1 203 ? -16.805 5.973 -12.073 1.00 93.31 203 MET A N 1
ATOM 1559 C CA . MET A 1 203 ? -17.479 5.619 -10.817 1.00 93.31 203 MET A CA 1
ATOM 1560 C C . MET A 1 203 ? -18.264 6.797 -10.233 1.00 93.31 203 MET A C 1
ATOM 1562 O O . MET A 1 203 ? -19.420 6.617 -9.869 1.00 93.31 203 MET A O 1
ATOM 1566 N N . ARG A 1 204 ? -17.685 8.004 -10.207 1.00 91.75 204 ARG A N 1
ATOM 1567 C CA . ARG A 1 204 ? -18.384 9.223 -9.767 1.00 91.75 204 ARG A CA 1
ATOM 1568 C C . ARG A 1 204 ? -19.609 9.519 -10.624 1.00 91.75 204 ARG A C 1
ATOM 1570 O O . ARG A 1 204 ? -20.649 9.878 -10.087 1.00 91.75 204 ARG A O 1
ATOM 1577 N N . ALA A 1 205 ? -19.494 9.371 -11.945 1.00 92.62 205 ALA A N 1
ATOM 1578 C CA . ALA A 1 205 ? -20.623 9.567 -12.850 1.00 92.62 205 ALA A CA 1
ATOM 1579 C C . ALA A 1 205 ? -21.737 8.537 -12.597 1.00 92.62 205 ALA A C 1
ATOM 1581 O O . ALA A 1 205 ? -22.911 8.900 -12.580 1.00 92.62 205 ALA A O 1
ATOM 1582 N N . ALA A 1 206 ? -21.371 7.277 -12.348 1.00 91.44 206 ALA A N 1
ATOM 1583 C CA . ALA A 1 206 ? -22.317 6.203 -12.063 1.00 91.44 206 ALA A CA 1
ATOM 1584 C C . ALA A 1 206 ? -23.048 6.373 -10.719 1.00 91.44 206 ALA A C 1
ATOM 1586 O O . ALA A 1 206 ? -24.200 5.965 -10.617 1.00 91.44 206 ALA A O 1
ATOM 1587 N N . THR A 1 207 ? -22.411 6.986 -9.713 1.00 89.50 207 THR A N 1
ATOM 1588 C CA . THR A 1 207 ? -22.975 7.159 -8.359 1.00 89.50 207 THR A CA 1
ATOM 1589 C C . THR A 1 207 ? -23.479 8.574 -8.069 1.00 89.50 207 THR A C 1
ATOM 1591 O O . THR A 1 207 ? -23.856 8.872 -6.937 1.00 89.50 207 THR A O 1
ATOM 1594 N N . ALA A 1 208 ? -23.511 9.466 -9.065 1.00 82.25 208 ALA A N 1
ATOM 1595 C CA . ALA A 1 208 ? -23.898 10.870 -8.887 1.00 82.25 208 ALA A CA 1
ATOM 1596 C C . ALA A 1 208 ? -25.326 11.060 -8.328 1.00 82.25 208 ALA A C 1
ATOM 1598 O O . ALA A 1 208 ? -25.629 12.107 -7.759 1.00 82.25 208 ALA A O 1
ATOM 1599 N N . GLY A 1 209 ? -26.197 10.057 -8.484 1.00 71.88 209 GLY A N 1
ATOM 1600 C CA . GLY A 1 209 ? -27.564 10.052 -7.959 1.00 71.88 209 GLY A CA 1
ATOM 1601 C C . GLY A 1 209 ? -27.737 9.401 -6.582 1.00 71.88 209 GLY A C 1
ATOM 1602 O O . GLY A 1 209 ? -28.822 9.505 -6.018 1.00 71.88 209 GLY A O 1
ATOM 1603 N N . ASP A 1 210 ? -26.706 8.755 -6.027 1.00 67.88 210 ASP A N 1
ATOM 1604 C CA . ASP A 1 210 ? -26.874 7.871 -4.861 1.00 67.88 210 ASP A CA 1
ATOM 1605 C C . ASP A 1 210 ? -27.009 8.617 -3.522 1.00 67.88 210 ASP A C 1
ATOM 1607 O O . ASP A 1 210 ? -27.397 8.018 -2.521 1.00 67.88 210 ASP A O 1
ATOM 1611 N N . GLY A 1 211 ? -26.757 9.932 -3.488 1.00 57.88 211 GLY A N 1
ATOM 1612 C CA . GLY A 1 211 ? -26.800 10.734 -2.260 1.00 57.88 211 GLY A CA 1
ATOM 1613 C C . GLY A 1 211 ? -25.810 10.251 -1.181 1.00 57.88 211 GLY A C 1
ATOM 1614 O O . GLY A 1 211 ? -25.182 9.199 -1.300 1.00 57.88 211 GLY A O 1
ATOM 1615 N N . PRO A 1 212 ? -25.587 11.017 -0.100 1.00 53.19 212 PRO A N 1
ATOM 1616 C CA . PRO A 1 212 ? -24.805 10.508 1.018 1.00 53.19 212 PRO A CA 1
ATOM 1617 C C . PRO A 1 212 ? -25.584 9.389 1.725 1.00 53.19 212 PRO A C 1
ATOM 1619 O O . PRO A 1 212 ? -26.770 9.547 2.019 1.00 53.19 212 PRO A O 1
ATOM 1622 N N . ALA A 1 213 ? -24.905 8.283 2.049 1.00 50.94 213 ALA A N 1
ATOM 1623 C CA . ALA A 1 213 ? -25.444 7.288 2.972 1.00 50.94 213 ALA A CA 1
ATOM 1624 C C . ALA A 1 213 ? -25.845 7.984 4.286 1.00 50.94 213 ALA A C 1
ATOM 1626 O O . ALA A 1 213 ? -25.050 8.722 4.873 1.00 50.94 213 ALA A O 1
ATOM 1627 N N . GLN A 1 214 ? -27.092 7.791 4.719 1.00 35.56 214 GLN A N 1
ATOM 1628 C CA . GLN A 1 214 ? -27.564 8.294 6.006 1.00 35.56 214 GLN A CA 1
ATOM 1629 C C . GLN A 1 214 ? -26.907 7.492 7.139 1.00 35.56 214 GLN A C 1
ATOM 1631 O O . GLN A 1 214 ? -27.103 6.281 7.200 1.00 35.56 214 GLN A O 1
ATOM 1636 N N . GLY A 1 215 ? -26.212 8.189 8.047 1.00 38.00 215 GLY A N 1
ATOM 1637 C CA . GLY A 1 215 ? -25.861 7.700 9.391 1.00 38.00 215 GLY A CA 1
ATOM 1638 C C . GLY A 1 215 ? -24.482 7.080 9.532 1.00 38.00 215 GLY A C 1
ATOM 1639 O O . GLY A 1 215 ? -24.359 5.866 9.269 1.00 38.00 215 GLY A O 1
#